Protein AF-A0A428SJJ1-F1 (afdb_monomer_lite)

Secondary structure (DSSP, 8-state):
-----------PPPPPHHHHHHHHHHHHHHTT-HHHHHHHHHTSSTTSTTSTTHHHHHHHHHHHHTT-S-HHHHHHHHHHHHHHHHHHHHHHHHHHHTT---GGGS-GGGS-HHHHHHHHHTT--TTHHHHHHHHHTTT--S--S---S---THHHHHHHHHHHHT---HHHHHHHHHHHHHHHHHHHHHHHHHHHHHH--

Seque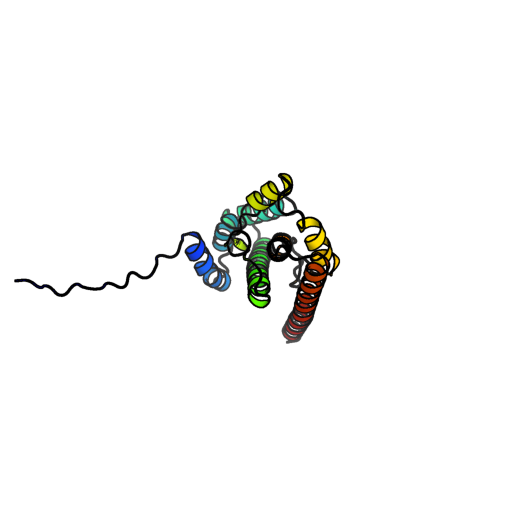nce (201 aa):
MGTNPSSQGSARPSRTPKQAMMAQMPMLIRQNRVPEMAWLLLQACPGDWDCGWGPLVRSTLTRAIKRELSAKELTEAAVTIRFRWELALYADHIVKTFGLQVPGGEVCILWDFAKWRSELAGGQHRNHSFAWDMVVRGGIKPNLLDHDGYPFDRFLHYVVAAVTLMDLPEDMTRALATIVVKYTAGEQGFLQQRARVRCAT

Organism: NCBI:txid1325733

Foldseek 3Di:
DDDDDDDPDPPDPDQDPLRVLLVCQVVCLVVLVLLSLLVSLVVWDAPQLPDDCNVVLNVLSVCVVVVVDDPVSSVLSSLVSVQLSVLQVVLVVLCVVLVFDFAVPDGLRHHNVVVVVVCVVVVPLVCLVLLLCLQVVLPQAQCLDVRPDDGDCSSSVRNSSRLSVVVDDSVVSNVSSNVSSVVSVVVSVVNVVVVVVVVVD

pLDDT: mean 82.92, std 16.73, range [36.0, 97.62]

Structure (mmCIF, N/CA/C/O backbone):
data_AF-A0A428SJJ1-F1
#
_entry.id   AF-A0A428SJJ1-F1
#
loop_
_atom_site.group_PDB
_atom_site.id
_atom_site.type_symbol
_atom_site.label_atom_id
_atom_site.label_alt_id
_atom_site.label_comp_id
_atom_site.label_asym_id
_atom_site.label_entity_id
_atom_site.label_seq_id
_atom_site.pdbx_PDB_ins_code
_atom_site.Cartn_x
_atom_site.Cartn_y
_atom_site.Cartn_z
_atom_site.occupancy
_atom_site.B_iso_or_equiv
_atom_site.auth_seq_id
_atom_site.auth_comp_id
_atom_site.auth_asym_id
_atom_site.auth_atom_id
_atom_site.pdbx_PDB_model_num
ATOM 1 N N . MET A 1 1 ? -5.983 -61.405 -9.139 1.00 38.94 1 MET A N 1
ATOM 2 C CA . MET A 1 1 ? -6.589 -60.444 -10.088 1.00 38.94 1 MET A CA 1
ATOM 3 C C . MET A 1 1 ? -7.796 -59.858 -9.357 1.00 38.94 1 MET A C 1
ATOM 5 O O . MET A 1 1 ? -8.759 -60.583 -9.195 1.00 38.94 1 MET A O 1
ATOM 9 N N . GLY A 1 2 ? -7.730 -58.744 -8.615 1.00 40.75 2 GLY A N 1
ATOM 10 C CA . GLY A 1 2 ? -7.352 -57.380 -9.024 1.00 40.75 2 GLY A CA 1
ATOM 11 C C . GLY A 1 2 ? -8.436 -56.863 -9.976 1.00 40.75 2 GLY A C 1
ATOM 12 O O . GLY A 1 2 ? -8.487 -57.385 -11.078 1.00 40.75 2 GLY A O 1
ATOM 13 N N . THR A 1 3 ? -9.360 -55.966 -9.610 1.00 40.62 3 THR A N 1
ATOM 14 C CA . THR A 1 3 ? -9.124 -54.589 -9.131 1.00 40.62 3 THR A CA 1
ATOM 15 C C . THR A 1 3 ? -10.332 -53.978 -8.384 1.00 40.62 3 THR A C 1
ATOM 17 O O . THR A 1 3 ? -11.482 -54.181 -8.760 1.00 40.62 3 THR A O 1
ATOM 20 N N . ASN A 1 4 ? -10.043 -53.168 -7.355 1.00 36.06 4 ASN A N 1
ATOM 21 C CA . ASN A 1 4 ? -10.942 -52.162 -6.764 1.00 36.06 4 ASN A CA 1
ATOM 22 C C . ASN A 1 4 ? -10.963 -50.895 -7.646 1.00 36.06 4 ASN A C 1
ATOM 24 O O . ASN A 1 4 ? -9.893 -50.510 -8.128 1.00 36.06 4 ASN A O 1
ATOM 28 N N . PRO A 1 5 ? -12.091 -50.175 -7.788 1.00 48.25 5 PRO A N 1
ATOM 29 C CA . PRO A 1 5 ? -12.089 -48.827 -8.331 1.00 48.25 5 PRO A CA 1
ATOM 30 C C . PRO A 1 5 ? -11.858 -47.800 -7.216 1.00 48.25 5 PRO A C 1
ATOM 32 O O . PRO A 1 5 ? -12.655 -47.641 -6.292 1.00 48.25 5 PRO A O 1
ATOM 35 N N . SER A 1 6 ? -10.726 -47.113 -7.328 1.00 41.56 6 SER A N 1
ATOM 36 C CA . SER A 1 6 ? -10.285 -46.013 -6.481 1.00 41.56 6 SER A CA 1
ATOM 37 C C . SER A 1 6 ? -11.254 -44.831 -6.524 1.00 41.56 6 SER A C 1
ATOM 39 O O . SER A 1 6 ? -11.542 -44.271 -7.581 1.00 41.56 6 SER A O 1
ATOM 41 N N . SER A 1 7 ? -11.690 -44.401 -5.348 1.00 44.69 7 SER A N 1
ATOM 42 C CA . SER A 1 7 ? -12.342 -43.122 -5.101 1.00 44.69 7 SER A CA 1
ATOM 43 C C . SER A 1 7 ? -11.357 -41.976 -5.360 1.00 44.69 7 SER A C 1
ATOM 45 O O . SER A 1 7 ? -10.477 -41.689 -4.551 1.00 44.69 7 SER A O 1
ATOM 47 N N . GLN A 1 8 ? -11.506 -41.289 -6.494 1.00 40.78 8 GLN A N 1
ATOM 48 C CA . GLN A 1 8 ? -10.863 -39.995 -6.723 1.00 40.78 8 GLN A CA 1
ATOM 49 C C . GLN A 1 8 ? -11.637 -38.912 -5.966 1.00 40.78 8 GLN A C 1
ATOM 51 O O . GLN A 1 8 ? -12.524 -38.247 -6.498 1.00 40.78 8 GLN A O 1
ATOM 56 N N . GLY A 1 9 ? -11.300 -38.742 -4.689 1.00 36.00 9 GLY A N 1
ATOM 57 C CA . GLY A 1 9 ? -11.619 -37.522 -3.963 1.00 36.00 9 GLY A CA 1
ATOM 58 C C . GLY A 1 9 ? -10.809 -36.376 -4.560 1.00 36.00 9 GLY A C 1
ATOM 59 O O . GLY A 1 9 ? -9.600 -36.300 -4.361 1.00 36.00 9 GLY A O 1
ATOM 60 N N . SER A 1 10 ? -11.467 -35.490 -5.309 1.00 38.03 10 SER A N 1
ATOM 61 C CA . SER A 1 10 ? -10.892 -34.205 -5.705 1.00 38.03 10 SER A CA 1
ATOM 62 C C . SER A 1 10 ? -10.633 -33.391 -4.435 1.00 38.03 10 SER A C 1
ATOM 64 O O . SER A 1 10 ? -11.538 -32.777 -3.865 1.00 38.03 10 SER A O 1
ATOM 66 N N . ALA A 1 11 ? -9.398 -33.446 -3.934 1.00 42.12 11 ALA A N 1
ATOM 67 C CA . ALA A 1 11 ? -8.950 -32.596 -2.848 1.00 42.12 11 ALA A CA 1
ATOM 68 C C . ALA A 1 11 ? -8.912 -31.158 -3.372 1.00 42.12 11 ALA A C 1
ATOM 70 O O . ALA A 1 11 ? -8.006 -30.753 -4.100 1.00 42.12 11 ALA A O 1
ATOM 71 N N . ARG A 1 12 ? -9.945 -30.390 -3.024 1.00 43.44 12 ARG A N 1
ATOM 72 C CA . ARG A 1 12 ? -9.987 -28.941 -3.214 1.00 43.44 12 ARG A CA 1
ATOM 73 C C . ARG A 1 12 ? -8.708 -28.367 -2.583 1.00 43.44 12 ARG A C 1
ATOM 75 O O . ARG A 1 12 ? -8.478 -28.658 -1.408 1.00 43.44 12 ARG A O 1
ATOM 82 N N . PRO A 1 13 ? -7.873 -27.597 -3.304 1.00 45.62 13 PRO A N 1
ATOM 83 C CA . PRO A 1 13 ? -6.647 -27.067 -2.723 1.00 45.62 13 PRO A CA 1
ATOM 84 C C . PRO A 1 13 ? -6.995 -26.265 -1.467 1.00 45.62 13 PRO A C 1
ATOM 86 O O . PRO A 1 13 ? -7.837 -25.360 -1.499 1.00 45.62 13 PRO A O 1
ATOM 89 N N . SER A 1 14 ? -6.400 -26.660 -0.342 1.00 48.25 14 SER A N 1
ATOM 90 C CA . SER A 1 14 ? -6.537 -25.955 0.923 1.00 48.25 14 SER A CA 1
ATOM 91 C C . SER A 1 14 ? -5.993 -24.542 0.734 1.00 48.25 14 SER A C 1
ATOM 93 O O . SER A 1 14 ? -4.865 -24.342 0.287 1.00 48.25 14 SER A O 1
ATOM 95 N N . ARG A 1 15 ? -6.825 -23.537 1.026 1.00 57.47 15 ARG A N 1
ATOM 96 C CA . ARG A 1 15 ? -6.380 -22.140 1.002 1.00 57.47 15 ARG A CA 1
ATOM 97 C C . ARG A 1 15 ? -5.221 -21.989 1.977 1.00 57.47 15 ARG A C 1
ATOM 99 O O . ARG A 1 15 ? -5.312 -22.460 3.112 1.00 57.47 15 ARG A O 1
ATOM 106 N N . THR A 1 16 ? -4.165 -21.295 1.564 1.00 67.62 16 THR A N 1
ATOM 107 C CA . THR A 1 16 ? -3.114 -20.900 2.506 1.00 67.62 16 THR A CA 1
ATOM 108 C C . THR A 1 16 ? -3.727 -20.029 3.616 1.00 67.62 16 THR A C 1
ATOM 110 O O . THR A 1 16 ? -4.741 -19.362 3.372 1.00 67.62 16 THR A O 1
ATOM 113 N N . PRO A 1 17 ? -3.149 -19.981 4.831 1.00 66.75 17 PRO A N 1
ATOM 114 C CA . PRO A 1 17 ? -3.667 -19.142 5.919 1.00 66.75 17 PRO A CA 1
ATOM 115 C C . PRO A 1 17 ? -3.904 -17.685 5.490 1.00 66.75 17 PRO A C 1
ATOM 117 O O . PRO A 1 17 ? -4.926 -17.082 5.815 1.00 66.75 17 PRO A O 1
ATOM 120 N N . LYS A 1 18 ? -3.007 -17.163 4.646 1.00 69.38 18 LYS A N 1
ATOM 121 C CA . LYS A 1 18 ? -3.107 -15.842 4.024 1.00 69.38 18 LYS A CA 1
ATOM 122 C C . LYS A 1 18 ? -4.328 -15.700 3.098 1.00 69.38 18 LYS A C 1
ATOM 124 O O . LYS A 1 18 ? -5.081 -14.738 3.213 1.00 69.38 18 LYS A O 1
ATOM 129 N N . GLN A 1 19 ? -4.591 -16.675 2.226 1.00 68.00 19 GLN A N 1
ATOM 130 C CA . GLN A 1 19 ? -5.772 -16.674 1.345 1.00 68.00 19 GLN A CA 1
ATOM 131 C C . GLN A 1 19 ? -7.088 -16.834 2.122 1.00 68.00 19 GLN A C 1
ATOM 133 O O . GLN A 1 19 ? -8.113 -16.256 1.754 1.00 68.00 19 GLN A O 1
ATOM 138 N N . ALA A 1 20 ? -7.077 -17.609 3.208 1.00 73.50 20 ALA A N 1
ATOM 139 C CA . ALA A 1 20 ? -8.227 -17.752 4.095 1.00 73.50 20 ALA A CA 1
ATOM 140 C C . ALA A 1 20 ? -8.543 -16.445 4.842 1.00 73.50 20 ALA A C 1
ATOM 142 O O . ALA A 1 20 ? -9.718 -16.124 5.024 1.00 73.50 20 ALA A O 1
ATOM 143 N N . MET A 1 21 ? -7.521 -15.673 5.222 1.00 73.75 21 MET A N 1
ATOM 144 C CA . MET A 1 21 ? -7.668 -14.336 5.807 1.00 73.75 21 MET A CA 1
ATOM 145 C C . MET A 1 21 ? -8.336 -13.361 4.827 1.00 73.75 21 MET A C 1
ATOM 147 O O . MET A 1 21 ? -9.318 -12.708 5.179 1.00 73.75 21 MET A O 1
ATOM 151 N N . MET A 1 22 ? -7.886 -13.326 3.568 1.00 73.06 22 MET A N 1
ATOM 152 C CA . MET A 1 22 ? -8.476 -12.442 2.554 1.00 73.06 22 MET A CA 1
ATOM 153 C C . MET A 1 22 ? -9.944 -12.758 2.252 1.00 73.06 22 MET A C 1
ATOM 155 O O . MET A 1 22 ? -10.750 -11.853 2.048 1.00 73.06 22 MET A O 1
ATOM 159 N N . ALA A 1 23 ? -10.316 -14.039 2.254 1.00 79.69 23 ALA A N 1
ATOM 160 C CA . ALA A 1 23 ? -11.682 -14.462 1.961 1.00 79.69 23 ALA A CA 1
ATOM 161 C C . ALA A 1 23 ? -12.712 -14.011 3.016 1.00 79.69 23 ALA A C 1
ATOM 163 O O . ALA A 1 23 ? -13.907 -13.985 2.726 1.00 79.69 23 ALA A O 1
ATOM 164 N N . GLN A 1 24 ? -12.269 -13.665 4.229 1.00 83.62 24 GLN A N 1
ATOM 165 C CA . GLN A 1 24 ? -13.144 -13.240 5.327 1.00 83.62 24 GLN A CA 1
ATOM 166 C C . GLN A 1 24 ? -13.450 -11.736 5.300 1.00 83.62 24 GLN A C 1
ATOM 168 O O . GLN A 1 24 ? -14.509 -11.318 5.773 1.00 83.62 24 GLN A O 1
ATOM 173 N N . MET A 1 25 ? -12.564 -10.928 4.710 1.00 79.38 25 MET A N 1
ATOM 174 C CA . MET A 1 25 ? -12.658 -9.463 4.695 1.00 79.38 25 MET A CA 1
ATOM 175 C C . MET A 1 25 ? -14.004 -8.928 4.169 1.00 79.38 25 MET A C 1
ATOM 177 O O . MET A 1 25 ? -14.623 -8.129 4.876 1.00 79.38 25 MET A O 1
ATOM 181 N N . PRO A 1 26 ? -14.545 -9.382 3.016 1.00 84.25 26 PRO A N 1
ATOM 182 C CA . PRO A 1 26 ? -15.813 -8.854 2.503 1.00 84.25 26 PRO A CA 1
ATOM 183 C C . PRO A 1 26 ? -16.995 -9.081 3.454 1.00 84.25 26 PRO A C 1
ATOM 185 O O . PRO A 1 26 ? -17.852 -8.212 3.622 1.00 84.25 26 PRO A O 1
ATOM 188 N N . MET A 1 27 ? -17.036 -10.245 4.110 1.00 88.06 27 MET A N 1
ATOM 189 C CA . MET A 1 27 ? -18.100 -10.577 5.055 1.00 88.06 27 MET A CA 1
ATOM 190 C C . MET A 1 27 ? -18.036 -9.687 6.299 1.00 88.06 27 MET A C 1
ATOM 192 O O . MET A 1 27 ? -19.068 -9.173 6.731 1.00 88.06 27 MET A O 1
ATOM 196 N N . LEU A 1 28 ? -16.837 -9.475 6.845 1.00 87.38 28 LEU A N 1
ATOM 197 C CA . LEU A 1 28 ? -16.633 -8.644 8.031 1.00 87.38 28 LEU A CA 1
ATOM 198 C C . LEU A 1 28 ? -16.929 -7.168 7.756 1.00 87.38 28 LEU A C 1
ATOM 200 O O . LEU A 1 28 ? -17.560 -6.512 8.584 1.00 87.38 28 LEU A O 1
ATOM 204 N N . ILE A 1 29 ? -16.563 -6.677 6.567 1.00 84.19 29 ILE A N 1
ATOM 205 C CA . ILE A 1 29 ? -16.920 -5.336 6.088 1.00 84.19 29 ILE A CA 1
ATOM 206 C C . ILE A 1 29 ? -18.440 -5.167 6.056 1.00 84.19 29 ILE A C 1
ATOM 208 O O . ILE A 1 29 ? -18.948 -4.182 6.599 1.00 84.19 29 ILE A O 1
ATOM 212 N N . ARG A 1 30 ? -19.164 -6.136 5.476 1.00 85.94 30 ARG A N 1
ATOM 213 C CA . ARG A 1 30 ? -20.634 -6.123 5.386 1.00 85.94 30 ARG A CA 1
ATOM 214 C C . ARG A 1 30 ? -21.303 -6.129 6.760 1.00 85.94 30 ARG A C 1
ATOM 216 O O . ARG A 1 30 ? -22.330 -5.491 6.940 1.00 85.94 30 ARG A O 1
ATOM 223 N N . GLN A 1 31 ? -20.726 -6.846 7.719 1.00 88.69 31 GLN A N 1
ATOM 224 C CA . GLN A 1 31 ? -21.229 -6.933 9.093 1.00 88.69 31 GLN A CA 1
ATOM 225 C C . GLN A 1 31 ? -20.726 -5.797 9.999 1.00 88.69 31 GLN A C 1
ATOM 227 O O . GLN A 1 31 ? -21.073 -5.767 11.175 1.00 88.69 31 GLN A O 1
ATOM 232 N N . ASN A 1 32 ? -19.894 -4.888 9.476 1.00 86.44 32 ASN A N 1
ATOM 233 C CA . ASN A 1 32 ? -19.227 -3.823 10.226 1.00 86.44 32 ASN A CA 1
ATOM 234 C C . ASN A 1 32 ? -18.514 -4.321 11.503 1.00 86.44 32 ASN A C 1
ATOM 236 O O . ASN A 1 32 ? -18.562 -3.696 12.562 1.00 86.44 32 ASN A O 1
ATOM 240 N N . ARG A 1 33 ? -17.863 -5.486 11.407 1.00 92.62 33 ARG A N 1
ATOM 241 C CA . ARG A 1 33 ? -17.181 -6.172 12.517 1.00 92.62 33 ARG A CA 1
ATOM 242 C C . ARG A 1 33 ? -15.785 -5.581 12.736 1.00 92.62 33 ARG A C 1
ATOM 244 O O . ARG A 1 33 ? -14.779 -6.229 12.469 1.00 92.62 33 ARG A O 1
ATOM 251 N N . VAL A 1 34 ? -15.733 -4.321 13.180 1.00 93.44 34 VAL A N 1
ATOM 252 C CA . VAL A 1 34 ? -14.494 -3.517 13.248 1.00 93.44 34 VAL A CA 1
ATOM 253 C C . VAL A 1 34 ? -13.371 -4.178 14.062 1.00 93.44 34 VAL A C 1
ATOM 255 O O . VAL A 1 34 ? -12.252 -4.205 13.553 1.00 93.44 34 VAL A O 1
ATOM 258 N N . PRO A 1 35 ? -13.605 -4.759 15.259 1.00 95.81 35 PRO A N 1
ATOM 259 C CA . PRO A 1 35 ? -12.543 -5.444 16.002 1.00 95.81 35 PRO A CA 1
ATOM 260 C C . PRO A 1 35 ? -11.913 -6.607 15.220 1.00 95.81 35 PRO A C 1
ATOM 262 O O . PRO A 1 35 ? -10.694 -6.740 15.175 1.00 95.81 35 PRO A O 1
ATOM 265 N N . GLU A 1 36 ? -12.727 -7.425 14.552 1.00 94.81 36 GLU A N 1
ATOM 266 C CA . GLU A 1 36 ? -12.262 -8.547 13.731 1.00 94.81 36 GLU A CA 1
ATOM 267 C C . GLU A 1 36 ? -11.537 -8.069 12.472 1.00 94.81 36 GLU A C 1
ATOM 269 O O . GLU A 1 36 ? -10.494 -8.609 12.110 1.00 94.81 36 GLU A O 1
ATOM 274 N N . MET A 1 37 ? -12.062 -7.030 11.820 1.00 94.12 37 MET A N 1
ATOM 275 C CA . MET A 1 37 ? -11.410 -6.389 10.679 1.00 94.12 37 MET A CA 1
ATOM 276 C C . MET A 1 37 ? -10.028 -5.846 11.063 1.00 94.12 37 MET A C 1
ATOM 278 O O . MET A 1 37 ? -9.060 -6.054 10.335 1.00 94.12 37 MET A O 1
ATOM 282 N N . ALA A 1 38 ? -9.931 -5.180 12.217 1.00 94.69 38 ALA A N 1
ATOM 283 C CA . ALA A 1 38 ? -8.685 -4.635 12.743 1.00 94.69 38 ALA A CA 1
ATOM 284 C C . ALA A 1 38 ? -7.679 -5.743 13.066 1.00 94.69 38 ALA A C 1
ATOM 286 O O . ALA A 1 38 ? -6.504 -5.623 12.720 1.00 94.69 38 ALA A O 1
ATOM 287 N N . TRP A 1 39 ? -8.148 -6.840 13.669 1.00 94.69 39 TRP A N 1
ATOM 288 C CA . TRP A 1 39 ? -7.316 -8.006 13.948 1.00 94.69 39 TRP A CA 1
ATOM 289 C C . TRP A 1 39 ? -6.738 -8.610 12.667 1.00 94.69 39 TRP A C 1
ATOM 291 O O . TRP A 1 39 ? -5.528 -8.805 12.597 1.00 94.69 39 TRP A O 1
ATOM 301 N N . LEU A 1 40 ? -7.558 -8.840 11.633 1.00 92.31 40 LEU A N 1
ATOM 302 C CA . LEU A 1 40 ? -7.060 -9.364 10.355 1.00 92.31 40 LEU A CA 1
ATOM 303 C C . LEU A 1 40 ? -6.077 -8.402 9.688 1.00 92.31 40 LEU A C 1
ATOM 305 O O . LEU A 1 40 ? -5.060 -8.844 9.162 1.00 92.31 40 LEU A O 1
ATOM 309 N N . LEU A 1 41 ? -6.362 -7.097 9.705 1.00 91.94 41 LEU A N 1
ATOM 310 C CA . LEU A 1 41 ? -5.480 -6.121 9.076 1.00 91.94 41 LEU A CA 1
ATOM 311 C C . LEU A 1 41 ? -4.106 -6.092 9.755 1.00 91.94 41 LEU A C 1
ATOM 313 O O . LEU A 1 41 ? -3.115 -6.050 9.042 1.00 91.94 41 LEU A O 1
ATOM 317 N N . LEU A 1 42 ? -4.023 -6.196 11.088 1.00 93.19 42 LEU A N 1
ATOM 318 C CA . LEU A 1 42 ? -2.741 -6.258 11.810 1.00 93.19 42 LEU A CA 1
ATOM 319 C C . LEU A 1 42 ? -1.898 -7.498 11.479 1.00 93.19 42 LEU A C 1
ATOM 321 O O . LEU A 1 42 ? -0.677 -7.445 11.606 1.00 93.19 42 LEU A O 1
ATOM 325 N N . GLN A 1 43 ? -2.527 -8.596 11.052 1.00 91.25 43 GLN A N 1
ATOM 326 C CA . GLN A 1 43 ? -1.822 -9.784 10.548 1.00 91.25 43 GLN A CA 1
ATOM 327 C C . GLN A 1 43 ? -1.388 -9.639 9.081 1.00 91.25 43 GLN A C 1
ATOM 329 O O . GLN A 1 43 ? -0.665 -10.484 8.551 1.00 91.25 43 GLN A O 1
ATOM 334 N N . ALA A 1 44 ? -1.850 -8.585 8.414 1.00 91.31 44 ALA A N 1
ATOM 335 C CA . ALA A 1 44 ? -1.460 -8.205 7.072 1.00 91.31 44 ALA A CA 1
ATOM 336 C C . ALA A 1 44 ? -0.475 -7.024 7.115 1.00 91.31 44 ALA A C 1
ATOM 338 O O . ALA A 1 44 ? -0.010 -6.593 8.172 1.00 91.31 44 ALA A O 1
ATOM 339 N N . CYS A 1 45 ? -0.131 -6.517 5.937 1.00 91.81 45 CYS A N 1
ATOM 340 C CA . CYS A 1 45 ? 0.796 -5.412 5.739 1.00 91.81 45 CYS A CA 1
ATOM 341 C C . CYS A 1 45 ? 2.150 -5.561 6.470 1.00 91.81 45 CYS A C 1
ATOM 343 O O . CYS A 1 45 ? 2.586 -4.634 7.164 1.00 91.81 45 CYS A O 1
ATOM 345 N N . PRO A 1 46 ? 2.851 -6.703 6.328 1.00 92.69 46 PRO A N 1
ATOM 346 C CA . PRO A 1 46 ? 4.140 -6.904 6.983 1.00 92.69 46 PRO A CA 1
ATOM 347 C C . PRO A 1 46 ? 5.140 -5.817 6.574 1.00 92.69 46 PRO A C 1
ATOM 349 O O . PRO A 1 46 ? 5.376 -5.580 5.386 1.00 92.69 46 PRO A O 1
ATOM 352 N N . GLY A 1 47 ? 5.710 -5.151 7.579 1.00 91.00 47 GLY A N 1
ATOM 353 C CA . GLY A 1 47 ? 6.656 -4.050 7.409 1.00 91.00 47 GLY A CA 1
ATOM 354 C C . GLY A 1 47 ? 6.059 -2.645 7.431 1.00 91.00 47 GLY A C 1
ATOM 355 O O . GLY A 1 47 ? 6.843 -1.699 7.408 1.00 91.00 47 GLY A O 1
ATOM 356 N N . ASP A 1 48 ? 4.734 -2.488 7.517 1.00 91.25 48 ASP A N 1
ATOM 357 C CA . ASP A 1 48 ? 4.094 -1.163 7.563 1.00 91.25 48 ASP A CA 1
ATOM 358 C C . ASP A 1 48 ? 4.003 -0.596 8.979 1.00 91.25 48 ASP A C 1
ATOM 360 O O . ASP A 1 48 ? 3.984 0.617 9.156 1.00 91.25 48 ASP A O 1
ATOM 364 N N . TRP A 1 49 ? 3.912 -1.457 9.993 1.00 92.75 49 TRP A N 1
ATOM 365 C CA . TRP A 1 49 ? 3.457 -1.066 11.331 1.00 92.75 49 TRP A CA 1
ATOM 366 C C . TRP A 1 49 ? 4.453 -0.244 12.147 1.00 92.75 49 TRP A C 1
ATOM 368 O O . TRP A 1 49 ? 4.047 0.401 13.112 1.00 92.75 49 TRP A O 1
ATOM 378 N N . ASP A 1 50 ? 5.720 -0.238 11.741 1.00 87.88 50 ASP A N 1
ATOM 379 C CA . ASP A 1 50 ? 6.822 0.355 12.502 1.00 87.88 50 ASP A CA 1
ATOM 380 C C . ASP A 1 50 ? 7.465 1.552 11.770 1.00 87.88 50 ASP A C 1
ATOM 382 O O . ASP A 1 50 ? 8.547 2.006 12.136 1.00 87.88 50 ASP A O 1
ATOM 386 N N . CYS A 1 51 ? 6.823 2.083 10.722 1.00 82.50 51 CYS A N 1
ATOM 387 C CA . CYS A 1 51 ? 7.308 3.250 9.978 1.00 82.50 51 CYS A CA 1
ATOM 388 C C . CYS A 1 51 ? 6.175 4.156 9.472 1.00 82.50 51 CYS A C 1
ATOM 390 O O . CYS A 1 51 ? 5.031 3.723 9.332 1.00 82.50 51 CYS A O 1
ATOM 392 N N . GLY A 1 52 ? 6.502 5.419 9.166 1.00 84.12 52 GLY A N 1
ATOM 393 C CA . GLY A 1 52 ? 5.542 6.400 8.648 1.00 84.12 52 GLY A CA 1
ATOM 394 C C . GLY A 1 52 ? 4.322 6.551 9.563 1.00 84.12 52 GLY A C 1
ATOM 395 O O . GLY A 1 52 ? 4.460 6.704 10.775 1.00 84.12 52 GLY A O 1
ATOM 396 N N . TRP A 1 53 ? 3.121 6.451 8.989 1.00 88.00 53 TRP A N 1
ATOM 397 C CA . TRP A 1 53 ? 1.848 6.484 9.727 1.00 88.00 53 TRP A CA 1
ATOM 398 C C . TRP A 1 53 ? 1.467 5.149 10.390 1.00 88.00 53 TRP A C 1
ATOM 400 O O . TRP A 1 53 ? 0.464 5.071 11.103 1.00 88.00 53 TRP A O 1
ATOM 410 N N . GLY A 1 54 ? 2.254 4.094 10.164 1.00 90.94 54 GLY A N 1
ATOM 411 C CA . GLY A 1 54 ? 2.025 2.743 10.670 1.00 90.94 54 GLY A CA 1
ATOM 412 C C . GLY A 1 54 ? 1.775 2.661 12.174 1.00 90.94 54 GLY A C 1
ATOM 413 O O . GLY A 1 54 ? 0.750 2.095 12.556 1.00 90.94 54 GLY A O 1
ATOM 414 N N . PRO A 1 55 ? 2.626 3.258 13.032 1.00 92.75 55 PRO A N 1
ATOM 415 C CA . PRO A 1 55 ? 2.453 3.192 14.483 1.00 92.75 55 PRO A CA 1
ATOM 416 C C . PRO A 1 55 ? 1.128 3.790 14.974 1.00 92.75 55 PRO A C 1
ATOM 418 O O . PRO A 1 55 ? 0.484 3.226 15.861 1.00 92.75 55 PRO A O 1
ATOM 421 N N . LEU A 1 56 ? 0.678 4.895 14.368 1.00 90.69 56 LEU A N 1
ATOM 422 C CA . LEU A 1 56 ? -0.599 5.527 14.712 1.00 90.69 56 LEU A CA 1
ATOM 423 C C . LEU A 1 56 ? -1.777 4.638 14.312 1.00 90.69 56 LEU A C 1
ATOM 425 O O . LEU A 1 56 ? -2.656 4.374 15.131 1.00 90.69 56 LEU A O 1
ATOM 429 N N . VAL A 1 57 ? -1.758 4.095 13.092 1.00 92.00 57 VAL A N 1
ATOM 430 C CA . VAL A 1 57 ? -2.798 3.161 12.639 1.00 92.00 57 VAL A CA 1
ATOM 431 C C . VAL A 1 57 ? -2.801 1.904 13.507 1.00 92.00 57 VAL A C 1
ATOM 433 O O . VAL A 1 57 ? -3.859 1.496 13.976 1.00 92.00 57 VAL A O 1
ATOM 436 N N . ARG A 1 58 ? -1.631 1.326 13.803 1.00 94.56 58 ARG A N 1
ATOM 437 C CA . ARG A 1 58 ? -1.484 0.158 14.683 1.00 94.56 58 ARG A CA 1
ATOM 438 C C . ARG A 1 58 ? -2.105 0.410 16.056 1.00 94.56 58 ARG A C 1
ATOM 440 O O . ARG A 1 58 ? -2.813 -0.459 16.566 1.00 94.56 58 ARG A O 1
ATOM 447 N N . SER A 1 59 ? -1.865 1.586 16.637 1.00 94.88 59 SER A N 1
ATOM 448 C CA . SER A 1 59 ? -2.454 1.996 17.916 1.00 94.88 59 SER A CA 1
ATOM 449 C C . SER A 1 59 ? -3.984 2.018 17.846 1.00 94.88 59 SER A C 1
ATOM 451 O O . SER A 1 59 ? -4.647 1.354 18.645 1.00 94.88 59 SER A O 1
ATOM 453 N N . THR A 1 60 ? -4.554 2.675 16.831 1.00 94.06 60 THR A N 1
ATOM 454 C CA . THR A 1 60 ? -6.009 2.727 16.614 1.00 94.06 60 THR A CA 1
ATOM 455 C C . THR A 1 60 ? -6.614 1.335 16.432 1.00 9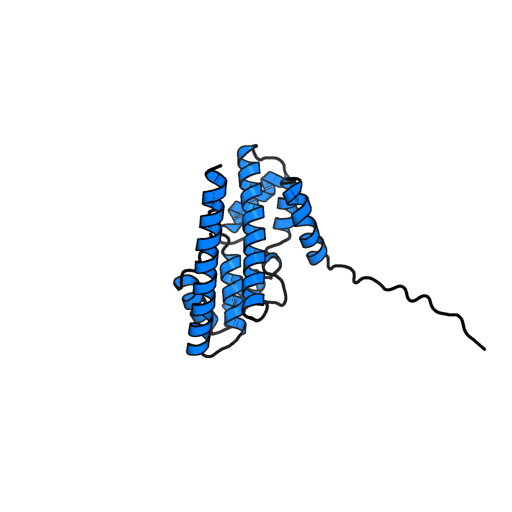4.06 60 THR A C 1
ATOM 457 O O . THR A 1 60 ? -7.607 1.008 17.080 1.00 94.06 60 THR A O 1
ATOM 460 N N . LEU A 1 61 ? -6.001 0.475 15.613 1.00 95.12 61 LEU A N 1
ATOM 461 C CA . LEU A 1 61 ? -6.465 -0.901 15.398 1.00 95.12 61 LEU A CA 1
ATOM 462 C C . LEU A 1 61 ? -6.398 -1.732 16.686 1.00 95.12 61 LEU A C 1
ATOM 464 O O . LEU A 1 61 ? -7.327 -2.475 16.996 1.00 95.12 61 LEU A O 1
ATOM 468 N N . THR A 1 62 ? -5.336 -1.568 17.475 1.00 97.25 62 THR A N 1
ATOM 469 C CA . THR A 1 62 ? -5.181 -2.258 18.763 1.00 97.25 62 THR A CA 1
ATOM 470 C C . THR A 1 62 ? -6.265 -1.831 19.752 1.00 97.25 62 THR A C 1
ATOM 472 O O . THR A 1 62 ? -6.889 -2.686 20.383 1.00 97.25 62 THR A O 1
ATOM 475 N N . ARG A 1 63 ? -6.548 -0.526 19.852 1.00 97.62 63 ARG A N 1
ATOM 476 C CA . ARG A 1 63 ? -7.648 0.004 20.675 1.00 97.62 63 ARG A CA 1
ATOM 477 C C . ARG A 1 63 ? -9.012 -0.492 20.188 1.00 97.62 63 ARG A C 1
ATOM 479 O O . ARG A 1 63 ? -9.861 -0.830 21.009 1.00 97.62 63 ARG A O 1
ATOM 486 N N . ALA A 1 64 ? -9.220 -0.602 18.872 1.00 96.62 64 ALA A N 1
ATOM 487 C CA . ALA A 1 64 ? -10.453 -1.154 18.305 1.00 96.62 64 ALA A CA 1
ATOM 488 C C . ALA A 1 64 ? -10.680 -2.608 18.748 1.00 96.62 64 ALA A C 1
ATOM 490 O O . ALA A 1 64 ? -11.781 -2.962 19.167 1.00 96.62 64 ALA A O 1
ATOM 491 N N . ILE A 1 65 ? -9.629 -3.436 18.718 1.00 97.50 65 ILE A N 1
ATOM 492 C CA . ILE A 1 65 ? -9.669 -4.835 19.173 1.00 97.50 65 ILE A CA 1
ATOM 493 C C . ILE A 1 65 ? -10.014 -4.916 20.663 1.00 97.50 65 ILE A C 1
ATOM 495 O O . ILE A 1 65 ? -10.864 -5.713 21.058 1.00 97.50 65 ILE A O 1
ATOM 499 N N . LYS A 1 66 ? -9.400 -4.055 21.481 1.00 97.62 66 LYS A N 1
ATOM 500 C CA . LYS A 1 66 ? -9.664 -3.959 22.924 1.00 97.62 66 LYS A CA 1
ATOM 501 C C . LYS A 1 66 ? -11.002 -3.298 23.271 1.00 97.62 66 LYS A C 1
ATOM 503 O O . LYS A 1 66 ? -11.374 -3.280 24.438 1.00 97.62 66 LYS A O 1
ATOM 508 N N . ARG A 1 67 ? -11.742 -2.803 22.271 1.00 95.12 67 ARG A N 1
ATOM 509 C CA . ARG A 1 67 ? -13.014 -2.075 22.428 1.00 95.12 67 ARG A CA 1
ATOM 510 C C . ARG A 1 67 ? -12.872 -0.787 23.251 1.00 95.12 67 ARG A C 1
ATOM 512 O O . ARG A 1 67 ? -13.771 -0.414 23.993 1.00 95.12 67 ARG A O 1
ATOM 519 N N . GLU A 1 68 ? -11.747 -0.099 23.079 1.00 97.38 68 GLU A N 1
ATOM 520 C CA . GLU A 1 68 ? -11.378 1.150 23.770 1.00 97.38 68 GLU A CA 1
ATOM 521 C C . GLU A 1 68 ? -11.626 2.406 22.910 1.00 97.38 68 GLU A C 1
ATOM 523 O O . GLU A 1 68 ? -11.176 3.506 23.239 1.00 97.38 68 GLU A O 1
ATOM 528 N N . LEU A 1 69 ? -12.279 2.238 21.759 1.00 94.94 69 LEU A N 1
ATOM 529 C CA . LEU A 1 69 ? -12.642 3.325 20.856 1.00 94.94 69 LEU A CA 1
ATOM 530 C C . LEU A 1 69 ? -14.082 3.773 21.113 1.00 94.94 69 LEU A C 1
ATOM 532 O O . LEU A 1 69 ? -14.980 2.948 21.291 1.00 94.94 69 LEU A O 1
ATOM 536 N N . SER A 1 70 ? -14.312 5.082 21.065 1.00 95.56 70 SER A N 1
ATOM 537 C CA . SER A 1 70 ? -15.651 5.664 20.972 1.00 95.56 70 SER A CA 1
ATOM 538 C C . SER A 1 70 ? -16.355 5.254 19.671 1.00 95.56 70 SER A C 1
ATOM 540 O O . SER A 1 70 ? -15.731 4.791 18.716 1.00 95.56 70 SER A O 1
ATOM 542 N N . ALA A 1 71 ? -17.673 5.465 19.586 1.00 91.94 71 ALA A N 1
ATOM 543 C CA . ALA A 1 71 ? -18.443 5.160 18.374 1.00 91.94 71 ALA A CA 1
ATOM 544 C C . ALA A 1 71 ? -17.937 5.922 17.129 1.00 91.94 71 ALA A C 1
ATOM 546 O O . ALA A 1 71 ? -17.902 5.367 16.026 1.00 91.94 71 ALA A O 1
ATOM 547 N N . LYS A 1 72 ? -17.500 7.176 17.312 1.00 90.81 72 LYS A N 1
ATOM 548 C CA . LYS A 1 72 ? -16.893 7.984 16.246 1.00 90.81 72 LYS A CA 1
ATOM 549 C C . LYS A 1 72 ? -15.561 7.378 15.794 1.00 90.81 72 LYS A C 1
ATOM 551 O O . LYS A 1 72 ? -15.400 7.096 14.611 1.00 90.81 72 LYS A O 1
ATOM 556 N N . GLU A 1 73 ? -14.661 7.089 16.733 1.00 91.44 73 GLU A N 1
ATOM 557 C CA . GLU A 1 73 ? -13.361 6.470 16.431 1.00 91.44 73 GLU A CA 1
ATOM 558 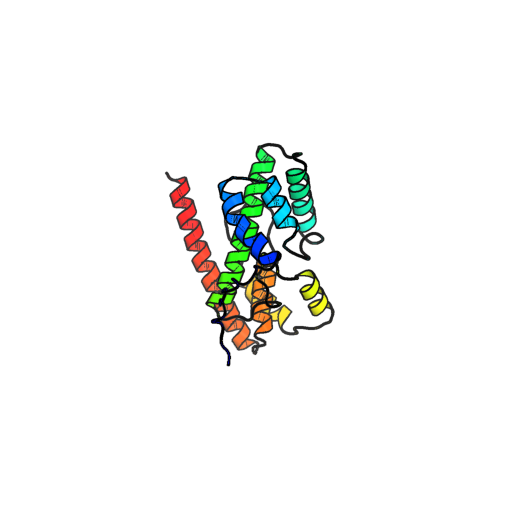C C . GLU A 1 73 ? -13.515 5.080 15.782 1.00 91.44 73 GLU A C 1
ATOM 560 O O . GLU A 1 73 ? -12.754 4.729 14.886 1.00 91.44 73 GLU A O 1
ATOM 565 N N . LEU A 1 74 ? -14.517 4.283 16.179 1.00 92.31 74 LEU A N 1
ATOM 566 C CA . LEU A 1 74 ? -14.823 2.999 15.532 1.00 92.31 74 LEU A CA 1
ATOM 567 C C . LEU A 1 74 ? -15.238 3.172 14.069 1.00 92.31 74 LEU A C 1
ATOM 569 O O . LEU A 1 74 ? -14.867 2.356 13.225 1.00 92.31 74 LEU A O 1
ATOM 573 N N . THR A 1 75 ? -15.996 4.225 13.768 1.00 89.75 75 THR A N 1
ATOM 574 C CA . THR A 1 75 ? -16.412 4.547 12.398 1.00 89.75 75 THR A CA 1
ATOM 575 C C . THR A 1 75 ? -15.203 4.941 11.552 1.00 89.75 75 THR A C 1
ATOM 577 O O . THR A 1 75 ? -15.013 4.404 10.461 1.00 89.75 75 THR A O 1
ATOM 580 N N . GLU A 1 76 ? -14.333 5.802 12.078 1.00 89.31 76 GLU A N 1
ATOM 581 C CA . GLU A 1 76 ? -13.082 6.206 11.421 1.00 89.31 76 GLU A CA 1
ATOM 582 C C . GLU A 1 76 ? -12.134 5.014 11.209 1.00 89.31 76 GLU A C 1
ATOM 584 O O . GLU A 1 76 ? -11.543 4.862 10.136 1.00 89.31 76 GLU A O 1
ATOM 589 N N . ALA A 1 77 ? -12.039 4.110 12.189 1.00 90.81 77 ALA A N 1
ATOM 590 C CA . ALA A 1 77 ? -11.273 2.874 12.068 1.00 90.81 77 ALA A CA 1
ATOM 591 C C . ALA A 1 77 ? -11.840 1.962 10.969 1.00 90.81 77 ALA A C 1
ATOM 593 O O . ALA A 1 77 ? -11.082 1.450 10.147 1.00 90.81 77 ALA A O 1
ATOM 594 N N . ALA A 1 78 ? -13.165 1.787 10.904 1.00 90.62 78 ALA A N 1
ATOM 595 C CA . ALA A 1 78 ? -13.814 0.991 9.862 1.00 90.62 78 ALA A CA 1
ATOM 596 C C . ALA A 1 78 ? -13.516 1.538 8.458 1.00 90.62 78 ALA A C 1
ATOM 598 O O . ALA A 1 78 ? -13.178 0.770 7.553 1.00 90.62 78 ALA A O 1
ATOM 599 N N . VAL A 1 79 ? -13.611 2.859 8.293 1.00 88.25 79 VAL A N 1
ATOM 600 C CA . VAL A 1 79 ? -13.299 3.563 7.043 1.00 88.25 79 VAL A CA 1
ATOM 601 C C . VAL A 1 79 ? -11.822 3.387 6.678 1.00 88.25 79 VAL A C 1
ATOM 603 O O . VAL A 1 79 ? -11.528 2.975 5.559 1.00 88.25 79 VAL A O 1
ATOM 606 N N . THR A 1 80 ? -10.909 3.550 7.640 1.00 89.06 80 THR A N 1
ATOM 607 C CA . THR A 1 80 ? -9.461 3.363 7.433 1.00 89.06 80 THR A CA 1
ATOM 608 C C . THR A 1 80 ? -9.111 1.945 6.981 1.00 89.06 80 THR A C 1
ATOM 610 O O . THR A 1 80 ? -8.303 1.764 6.069 1.00 89.06 80 THR A O 1
ATOM 613 N N . ILE A 1 81 ? -9.706 0.919 7.597 1.00 90.88 81 ILE A N 1
ATOM 614 C CA . ILE A 1 81 ? -9.453 -0.480 7.218 1.00 90.88 81 ILE A CA 1
ATOM 615 C C . ILE A 1 81 ? -9.957 -0.732 5.794 1.00 90.88 81 ILE A C 1
ATOM 617 O O . ILE A 1 81 ? -9.221 -1.295 4.983 1.00 90.88 81 ILE A O 1
ATOM 621 N N . ARG A 1 82 ? -11.189 -0.309 5.477 1.00 88.56 82 ARG A N 1
ATOM 622 C CA . ARG A 1 82 ? -11.776 -0.472 4.137 1.00 88.56 82 ARG A CA 1
ATOM 623 C C . ARG A 1 82 ? -10.926 0.213 3.079 1.00 88.56 82 ARG A C 1
ATOM 625 O O . ARG A 1 82 ? -10.568 -0.429 2.102 1.00 88.56 82 ARG A O 1
ATOM 632 N N . PHE A 1 83 ? -10.529 1.456 3.332 1.00 87.88 83 PHE A N 1
ATOM 633 C CA . PHE A 1 83 ? -9.655 2.219 2.452 1.00 87.88 83 PHE A CA 1
ATOM 634 C C . PHE A 1 83 ? -8.345 1.478 2.153 1.00 87.88 83 PHE A C 1
ATOM 636 O O . PHE A 1 83 ? -8.002 1.280 0.991 1.00 87.88 83 PHE A O 1
ATOM 643 N N . ARG A 1 84 ? -7.634 1.000 3.184 1.00 90.00 84 ARG A N 1
ATOM 644 C CA . ARG A 1 84 ? -6.375 0.252 3.003 1.00 90.00 84 ARG A CA 1
ATOM 645 C C . ARG A 1 84 ? -6.582 -1.037 2.213 1.00 90.00 84 ARG A C 1
ATOM 647 O O . ARG A 1 84 ? -5.764 -1.382 1.366 1.00 90.00 84 ARG A O 1
ATOM 654 N N . TRP A 1 85 ? -7.678 -1.738 2.478 1.00 89.06 85 TRP A N 1
ATOM 655 C CA . TRP A 1 85 ? -8.024 -2.964 1.772 1.00 89.06 85 TRP A CA 1
ATOM 656 C C . TRP A 1 85 ? -8.338 -2.720 0.292 1.00 89.06 85 TRP A C 1
ATOM 658 O O . TRP A 1 85 ? -7.767 -3.370 -0.581 1.00 89.06 85 TRP A O 1
ATOM 668 N N . GLU A 1 86 ? -9.222 -1.767 0.003 1.00 87.62 86 GLU A N 1
ATOM 669 C CA . GLU A 1 86 ? -9.619 -1.398 -1.357 1.00 87.62 86 GLU A CA 1
ATOM 670 C C . GLU A 1 86 ? -8.429 -0.886 -2.159 1.00 87.62 86 GLU A C 1
ATOM 672 O O . GLU A 1 86 ? -8.241 -1.286 -3.307 1.00 87.62 86 GLU A O 1
ATOM 677 N N . LEU A 1 87 ? -7.577 -0.067 -1.540 1.00 89.12 87 LEU A N 1
ATOM 678 C CA . LEU A 1 87 ? -6.405 0.461 -2.214 1.00 89.12 87 LEU A CA 1
ATOM 679 C C . LEU A 1 87 ? -5.357 -0.627 -2.493 1.00 89.12 87 LEU A C 1
ATOM 681 O O . LEU A 1 87 ? -4.740 -0.611 -3.555 1.00 89.12 87 LEU A O 1
ATOM 685 N N . ALA A 1 88 ? -5.193 -1.614 -1.604 1.00 92.25 88 ALA A N 1
ATOM 686 C CA . ALA A 1 88 ? -4.344 -2.774 -1.879 1.00 92.25 88 ALA A CA 1
ATOM 687 C C . ALA A 1 88 ? -4.857 -3.584 -3.081 1.00 92.25 88 ALA A C 1
ATOM 689 O O . ALA A 1 88 ? -4.083 -3.873 -3.992 1.00 92.25 88 ALA A O 1
ATOM 690 N N . LEU A 1 89 ? -6.164 -3.873 -3.126 1.00 90.88 89 LEU A N 1
ATOM 691 C CA . LEU A 1 89 ? -6.789 -4.558 -4.264 1.00 90.88 89 LEU A CA 1
ATOM 692 C C . LEU A 1 89 ? -6.653 -3.763 -5.564 1.00 90.88 89 LEU A C 1
ATOM 694 O O . LEU A 1 89 ? -6.471 -4.341 -6.633 1.00 90.88 89 LEU A O 1
ATOM 698 N N . TYR A 1 90 ? -6.734 -2.437 -5.484 1.00 90.75 90 TYR A N 1
ATOM 699 C CA . TYR A 1 90 ? -6.526 -1.577 -6.639 1.00 90.75 90 TYR A CA 1
ATOM 700 C C . TYR A 1 90 ? -5.072 -1.621 -7.133 1.00 90.75 90 TYR A C 1
ATOM 702 O O . TYR A 1 90 ? -4.841 -1.678 -8.338 1.00 90.75 90 TYR A O 1
ATOM 710 N N . ALA A 1 91 ? -4.091 -1.692 -6.228 1.00 93.56 91 ALA A N 1
ATOM 711 C CA . ALA A 1 91 ? -2.693 -1.949 -6.585 1.00 93.56 91 ALA A CA 1
ATOM 712 C C . ALA A 1 91 ? -2.540 -3.276 -7.348 1.00 93.56 91 ALA A C 1
ATOM 714 O O . ALA A 1 91 ? -1.926 -3.305 -8.414 1.00 93.56 91 ALA A O 1
ATOM 715 N N . ASP A 1 92 ? -3.144 -4.354 -6.840 1.00 95.31 92 ASP A N 1
ATOM 716 C CA . ASP A 1 92 ? -3.138 -5.667 -7.501 1.00 95.31 92 ASP A CA 1
ATOM 717 C C . ASP A 1 92 ? -3.788 -5.603 -8.893 1.00 95.31 92 ASP A C 1
ATOM 719 O O . ASP A 1 92 ? -3.303 -6.204 -9.855 1.00 95.31 92 ASP A O 1
ATOM 723 N N . HIS A 1 93 ? -4.874 -4.836 -9.022 1.00 93.31 93 HIS A N 1
ATOM 724 C CA . HIS A 1 93 ? -5.551 -4.599 -10.294 1.00 93.31 93 HIS A CA 1
ATOM 725 C C . HIS A 1 93 ? -4.668 -3.843 -11.293 1.00 93.31 93 HIS A C 1
ATOM 727 O O . HIS A 1 93 ? -4.618 -4.241 -12.456 1.00 93.31 93 HIS A O 1
ATOM 733 N N . ILE A 1 94 ? -3.932 -2.811 -10.867 1.00 93.44 94 ILE A N 1
ATOM 734 C CA . ILE A 1 94 ? -2.961 -2.103 -11.720 1.00 93.44 94 ILE A CA 1
ATOM 735 C C . ILE A 1 94 ? -1.890 -3.077 -12.216 1.00 93.44 94 ILE A C 1
ATOM 737 O O . ILE A 1 94 ? -1.669 -3.179 -13.424 1.00 93.44 94 ILE A O 1
ATOM 741 N N . VAL A 1 95 ? -1.264 -3.829 -11.303 1.00 95.94 95 VAL A N 1
ATOM 742 C CA . VAL A 1 95 ? -0.223 -4.819 -11.636 1.00 95.94 95 VAL A CA 1
ATOM 743 C C . VAL A 1 95 ? -0.736 -5.807 -12.678 1.00 95.94 95 VAL A C 1
ATOM 745 O O . VAL A 1 95 ? -0.089 -6.022 -13.701 1.00 95.94 95 VAL A O 1
ATOM 748 N N . LYS A 1 96 ? -1.944 -6.340 -12.478 1.00 96.25 96 LYS A N 1
ATOM 749 C CA . LYS A 1 96 ? -2.581 -7.257 -13.425 1.00 96.25 96 LYS A CA 1
ATOM 750 C C . LYS A 1 96 ? -2.893 -6.602 -14.772 1.00 96.25 96 LYS A C 1
ATOM 752 O O . LYS A 1 96 ? -2.646 -7.210 -15.808 1.00 96.25 96 LYS A O 1
ATOM 757 N N . THR A 1 97 ? -3.451 -5.393 -14.764 1.00 93.75 97 THR A N 1
ATOM 758 C CA . THR A 1 97 ? -3.903 -4.680 -15.972 1.00 93.75 97 THR A CA 1
ATOM 759 C C . THR A 1 97 ? -2.752 -4.412 -16.934 1.00 93.75 97 THR A C 1
ATOM 761 O O . THR A 1 97 ? -2.919 -4.554 -18.142 1.00 93.75 97 THR A O 1
ATOM 764 N N . PHE A 1 98 ? -1.576 -4.077 -16.405 1.00 94.12 98 PHE A N 1
ATOM 765 C CA . PHE A 1 98 ? -0.390 -3.778 -17.209 1.00 94.12 98 PHE A CA 1
ATOM 766 C C . PHE A 1 98 ? 0.565 -4.965 -17.375 1.00 94.12 98 PHE A C 1
ATOM 768 O O . PHE A 1 98 ? 1.643 -4.794 -17.936 1.00 94.12 98 PHE A O 1
ATOM 775 N N . GLY A 1 99 ? 0.187 -6.159 -16.903 1.00 95.25 99 GLY A N 1
ATOM 776 C CA . GLY A 1 99 ? 1.036 -7.349 -16.987 1.00 95.25 99 GLY A CA 1
ATOM 777 C C . GLY A 1 99 ? 2.368 -7.195 -16.247 1.00 95.25 99 GLY A C 1
ATOM 778 O O . GLY A 1 99 ? 3.376 -7.734 -16.695 1.00 95.25 99 GLY A O 1
ATOM 779 N N . LEU A 1 100 ? 2.383 -6.432 -15.149 1.00 96.00 100 LEU A N 1
ATOM 780 C CA . LEU A 1 100 ? 3.588 -6.197 -14.359 1.00 96.00 100 LEU A CA 1
ATOM 781 C C . LEU A 1 100 ? 3.949 -7.430 -13.531 1.00 96.00 100 LEU A C 1
ATOM 783 O O . LEU A 1 100 ? 3.087 -8.228 -13.149 1.00 96.00 100 LEU A O 1
ATOM 787 N N . GLN A 1 101 ? 5.228 -7.548 -13.185 1.00 96.31 101 GLN A N 1
ATOM 788 C CA . GLN A 1 101 ? 5.681 -8.585 -12.274 1.00 96.31 101 GLN A CA 1
ATOM 789 C C . GLN A 1 101 ? 5.135 -8.343 -10.863 1.00 96.31 101 GLN A C 1
ATOM 791 O O . GLN A 1 101 ? 5.263 -7.254 -10.310 1.00 96.31 101 GLN A O 1
ATOM 796 N N . VAL A 1 102 ? 4.553 -9.388 -10.268 1.00 97.00 102 VAL A N 1
ATOM 797 C CA . VAL A 1 102 ? 3.987 -9.352 -8.913 1.00 97.00 102 VAL A CA 1
ATOM 798 C C . VAL A 1 102 ? 5.120 -9.276 -7.876 1.00 97.00 102 VAL A C 1
ATOM 800 O O . VAL A 1 102 ? 5.889 -10.239 -7.755 1.00 97.00 102 VAL A O 1
ATOM 803 N N . PRO A 1 103 ? 5.233 -8.187 -7.091 1.00 97.06 103 PRO A N 1
ATOM 804 C CA . PRO A 1 103 ? 6.256 -8.056 -6.059 1.00 97.06 103 PRO A CA 1
ATOM 805 C C . PRO A 1 103 ? 6.212 -9.197 -5.041 1.00 97.06 103 PRO A C 1
ATOM 807 O O . PRO A 1 103 ? 5.198 -9.450 -4.393 1.00 97.06 103 PRO A O 1
ATOM 810 N N . GLY A 1 104 ? 7.327 -9.922 -4.916 1.00 93.94 104 GLY A N 1
ATOM 811 C CA . GLY A 1 104 ? 7.443 -11.070 -4.012 1.00 93.94 104 GLY A CA 1
ATOM 812 C C . GLY A 1 104 ? 6.478 -12.229 -4.300 1.00 93.94 104 GLY A C 1
ATOM 813 O O . GLY A 1 104 ? 6.347 -13.106 -3.451 1.00 93.94 104 GLY A O 1
ATOM 814 N N . GLY A 1 105 ? 5.792 -12.237 -5.451 1.00 94.50 105 GLY A N 1
ATOM 815 C CA . GLY A 1 105 ? 4.769 -13.235 -5.784 1.00 94.50 105 GLY A CA 1
ATOM 816 C C . GLY A 1 105 ? 3.512 -13.175 -4.906 1.00 94.50 105 GLY A C 1
ATOM 817 O O . GLY A 1 105 ? 2.728 -14.121 -4.900 1.00 94.50 105 GLY A O 1
ATOM 818 N N . GLU A 1 106 ? 3.316 -12.088 -4.160 1.00 94.31 106 GLU A N 1
ATOM 819 C CA . GLU A 1 106 ? 2.227 -11.918 -3.198 1.00 94.31 106 GLU A CA 1
ATOM 820 C C . GLU A 1 106 ? 1.387 -10.692 -3.562 1.00 94.31 106 GLU A C 1
ATOM 822 O O . GLU A 1 106 ? 1.897 -9.695 -4.076 1.00 94.31 106 GLU A O 1
ATOM 827 N N . VAL A 1 107 ? 0.091 -10.750 -3.264 1.00 94.12 107 VAL A N 1
ATOM 828 C CA . VAL A 1 107 ? -0.808 -9.595 -3.407 1.00 94.12 107 VAL A CA 1
ATOM 829 C C . VAL A 1 107 ? -0.418 -8.470 -2.447 1.00 94.12 107 VAL A C 1
ATOM 831 O O . VAL A 1 107 ? 0.129 -8.718 -1.368 1.00 94.12 107 VAL A O 1
ATOM 834 N N . CYS A 1 108 ? -0.748 -7.232 -2.799 1.00 95.69 108 CYS A N 1
ATOM 835 C CA . CYS A 1 108 ? -0.289 -6.009 -2.146 1.00 95.69 108 CYS A CA 1
ATOM 836 C C . CYS A 1 108 ? -0.434 -6.026 -0.618 1.00 95.69 108 CYS A C 1
ATOM 838 O O . CYS A 1 108 ? 0.522 -5.731 0.100 1.00 95.69 108 CYS A O 1
ATOM 840 N N . ILE A 1 109 ? -1.589 -6.443 -0.090 1.00 93.81 109 ILE A N 1
ATOM 841 C CA . ILE A 1 109 ? -1.843 -6.458 1.362 1.00 93.81 109 ILE A CA 1
ATOM 842 C C . ILE A 1 109 ? -0.985 -7.493 2.120 1.00 93.81 109 ILE A C 1
ATOM 844 O O . ILE A 1 109 ? -0.775 -7.363 3.322 1.00 93.81 109 ILE A O 1
ATOM 848 N N . LEU A 1 110 ? -0.478 -8.520 1.433 1.00 94.19 110 LEU A N 1
ATOM 849 C CA . LEU A 1 110 ? 0.315 -9.620 2.002 1.00 94.19 110 LEU A CA 1
ATOM 850 C C . LEU A 1 110 ? 1.800 -9.548 1.639 1.00 94.19 110 LEU A C 1
ATOM 852 O O . LEU A 1 110 ? 2.594 -10.333 2.165 1.00 94.19 110 LEU A O 1
ATOM 856 N N . TRP A 1 111 ? 2.164 -8.630 0.747 1.00 95.75 111 TRP A N 1
ATOM 857 C CA . TRP A 1 111 ? 3.526 -8.425 0.288 1.00 95.75 111 TRP A CA 1
ATOM 858 C C . TRP A 1 111 ? 4.460 -8.055 1.441 1.00 95.75 111 TRP A C 1
ATOM 860 O O . TRP A 1 111 ? 4.151 -7.179 2.249 1.00 95.75 111 TRP A O 1
ATOM 870 N N . ASP A 1 112 ? 5.617 -8.706 1.516 1.00 94.69 112 ASP A N 1
ATOM 871 C CA . ASP A 1 112 ? 6.622 -8.415 2.535 1.00 94.69 112 ASP A CA 1
ATOM 872 C C . ASP A 1 112 ? 7.394 -7.134 2.206 1.00 94.69 112 ASP A C 1
ATOM 874 O O . ASP A 1 112 ? 8.448 -7.142 1.565 1.00 94.69 112 ASP A O 1
ATOM 878 N N . PHE A 1 113 ? 6.838 -6.007 2.650 1.00 94.44 113 PHE A N 1
ATOM 879 C CA . PHE A 1 113 ? 7.430 -4.697 2.421 1.00 94.44 113 PHE A CA 1
ATOM 880 C C . PHE A 1 113 ? 8.693 -4.485 3.263 1.00 94.44 113 PHE A C 1
ATOM 882 O O . PHE A 1 113 ? 9.601 -3.771 2.839 1.00 94.44 113 PHE A O 1
ATOM 889 N N . ALA A 1 114 ? 8.795 -5.121 4.436 1.00 93.50 114 ALA A N 1
ATOM 890 C CA . ALA A 1 114 ? 10.023 -5.084 5.228 1.00 93.50 114 ALA A CA 1
ATOM 891 C C . ALA A 1 114 ? 11.176 -5.730 4.454 1.00 93.50 114 ALA A C 1
ATOM 893 O O . ALA A 1 114 ? 12.225 -5.105 4.296 1.00 93.50 114 ALA A O 1
ATOM 894 N N . LYS A 1 115 ? 10.948 -6.927 3.899 1.00 95.38 115 LYS A N 1
ATOM 895 C CA . LYS A 1 115 ? 11.930 -7.617 3.059 1.00 95.38 115 LYS A CA 1
ATOM 896 C C . LYS A 1 115 ? 12.338 -6.771 1.854 1.00 95.38 115 LYS A C 1
ATOM 898 O O . LYS A 1 115 ? 13.531 -6.591 1.628 1.00 95.38 115 LYS A O 1
ATOM 903 N N . TRP A 1 116 ? 11.374 -6.197 1.133 1.00 95.50 116 TRP A N 1
ATOM 904 C CA . TRP A 1 116 ? 11.666 -5.313 -0.001 1.00 95.50 116 TRP A CA 1
ATOM 905 C C . TRP A 1 116 ? 12.547 -4.120 0.395 1.00 95.50 116 TRP A C 1
ATOM 907 O O . TRP A 1 116 ? 13.536 -3.824 -0.272 1.00 95.50 116 TRP A O 1
ATOM 917 N N . ARG A 1 117 ? 12.244 -3.450 1.515 1.00 93.38 117 ARG A N 1
ATOM 918 C CA . ARG A 1 117 ? 13.077 -2.344 2.017 1.00 93.38 117 ARG A CA 1
ATOM 919 C C . ARG A 1 117 ? 14.499 -2.793 2.348 1.00 93.38 117 ARG A C 1
ATOM 921 O O . ARG A 1 117 ? 15.439 -2.056 2.060 1.00 93.38 117 ARG A O 1
ATOM 928 N N . SER A 1 118 ? 14.670 -3.981 2.925 1.00 94.38 118 SER A N 1
ATOM 929 C CA . SER A 1 118 ? 15.996 -4.549 3.186 1.00 94.38 118 SER A CA 1
ATOM 930 C C . SER A 1 118 ? 16.770 -4.845 1.898 1.00 94.38 118 SER A C 1
ATOM 932 O O . SER A 1 118 ? 17.963 -4.561 1.840 1.00 94.38 118 SER A O 1
ATOM 934 N N . GLU A 1 119 ? 16.111 -5.357 0.855 1.00 95.06 119 GLU A N 1
ATOM 935 C CA . GLU A 1 119 ? 16.726 -5.580 -0.464 1.00 95.06 119 GLU A CA 1
ATOM 936 C C . GLU A 1 119 ? 17.205 -4.264 -1.094 1.00 95.06 119 GLU A C 1
ATOM 938 O O . GLU A 1 119 ? 18.350 -4.180 -1.546 1.00 95.06 119 GLU A O 1
ATOM 943 N N . LEU A 1 120 ? 16.374 -3.216 -1.050 1.00 94.19 120 LEU A N 1
ATOM 944 C CA . LEU A 1 120 ? 16.746 -1.876 -1.516 1.00 94.19 120 LEU A CA 1
ATOM 945 C C . LEU A 1 120 ? 17.931 -1.299 -0.736 1.00 94.19 120 LEU A C 1
ATOM 947 O O . LEU A 1 120 ? 18.867 -0.773 -1.334 1.00 94.19 120 LEU A O 1
ATOM 951 N N . ALA A 1 121 ? 17.923 -1.420 0.595 1.00 92.19 121 ALA A N 1
ATOM 952 C CA . ALA A 1 121 ? 19.030 -0.968 1.438 1.00 92.19 121 ALA A CA 1
ATOM 953 C C . ALA A 1 121 ? 20.335 -1.732 1.145 1.00 92.19 121 ALA A C 1
ATOM 955 O O . ALA A 1 121 ? 21.421 -1.169 1.262 1.00 92.19 121 ALA A O 1
ATOM 956 N N . GLY A 1 122 ? 20.227 -2.994 0.720 1.00 94.19 122 GLY A N 1
ATOM 957 C CA . GLY A 1 122 ? 21.341 -3.810 0.237 1.00 94.19 122 GLY A CA 1
ATOM 958 C C . GLY A 1 122 ? 21.807 -3.483 -1.188 1.00 94.19 122 GLY A C 1
ATOM 959 O O . GLY A 1 122 ? 22.694 -4.165 -1.696 1.00 94.19 122 GLY A O 1
ATOM 960 N N . GLY A 1 123 ? 21.225 -2.476 -1.848 1.00 90.69 123 GLY A N 1
ATOM 961 C CA . GLY A 1 123 ? 21.602 -2.048 -3.199 1.00 90.69 123 GLY A CA 1
ATOM 962 C C . GLY A 1 123 ? 21.030 -2.910 -4.328 1.00 90.69 123 GLY A C 1
ATOM 963 O O . GLY A 1 123 ? 21.491 -2.804 -5.469 1.00 90.69 123 GLY A O 1
ATOM 964 N N . GLN A 1 124 ? 20.045 -3.766 -4.040 1.00 90.94 124 GLN A N 1
ATOM 965 C CA . GLN A 1 124 ? 19.291 -4.467 -5.080 1.00 90.94 124 GLN A CA 1
ATOM 966 C C . GLN A 1 124 ? 18.329 -3.500 -5.789 1.00 90.94 124 GLN A C 1
ATOM 968 O O . GLN A 1 124 ? 18.005 -2.436 -5.265 1.00 90.94 124 GLN A O 1
ATOM 973 N N . HIS A 1 125 ? 17.857 -3.883 -6.981 1.00 91.44 125 HIS A N 1
ATOM 974 C CA . HIS A 1 125 ? 16.856 -3.132 -7.756 1.00 91.44 125 HIS A CA 1
ATOM 975 C C . HIS A 1 125 ? 17.297 -1.700 -8.118 1.00 91.44 125 HIS A C 1
ATOM 977 O O . HIS A 1 125 ? 16.656 -0.717 -7.749 1.00 91.44 125 HIS A O 1
ATOM 983 N N . ARG A 1 126 ? 18.401 -1.564 -8.870 1.00 83.94 126 ARG A N 1
ATOM 984 C CA . ARG A 1 126 ? 19.045 -0.267 -9.191 1.00 83.94 126 ARG A CA 1
ATOM 985 C C . ARG A 1 126 ? 18.105 0.775 -9.810 1.00 83.94 126 ARG A C 1
ATOM 987 O O . ARG A 1 126 ? 18.252 1.964 -9.542 1.00 83.94 126 ARG A O 1
ATOM 994 N N . ASN A 1 127 ? 17.112 0.330 -10.575 1.00 87.25 127 ASN A N 1
ATOM 995 C CA . ASN A 1 127 ? 16.151 1.209 -11.243 1.00 87.25 127 ASN A CA 1
ATOM 996 C C . ASN A 1 127 ? 15.017 1.691 -10.319 1.00 87.25 127 ASN A C 1
ATOM 998 O O . ASN A 1 127 ? 14.172 2.475 -10.751 1.00 87.25 127 ASN A O 1
ATOM 1002 N N . HIS A 1 128 ? 14.995 1.277 -9.045 1.00 92.75 128 HIS A N 1
ATOM 1003 C CA . HIS A 1 128 ? 13.924 1.619 -8.108 1.00 92.75 128 HIS A CA 1
ATOM 1004 C C . HIS A 1 128 ? 13.740 3.127 -7.937 1.00 92.75 128 HIS A C 1
ATOM 1006 O O . HIS A 1 128 ? 12.615 3.611 -7.995 1.00 92.75 128 HIS A O 1
ATOM 1012 N N . SER A 1 129 ? 14.833 3.876 -7.755 1.00 91.25 129 SER A N 1
ATOM 1013 C CA . SER A 1 129 ? 14.772 5.333 -7.559 1.00 91.25 129 SER A CA 1
ATOM 1014 C C . SER A 1 129 ? 14.159 6.035 -8.774 1.00 91.25 129 SER A C 1
ATOM 1016 O O . SER A 1 129 ? 13.300 6.904 -8.636 1.00 91.25 129 SER A O 1
ATOM 1018 N N . PHE A 1 130 ? 14.541 5.601 -9.977 1.00 91.81 130 PHE A N 1
ATOM 1019 C CA . PHE A 1 130 ? 13.991 6.134 -11.219 1.00 91.81 130 PHE A CA 1
ATOM 1020 C C . PHE A 1 130 ? 12.502 5.789 -11.379 1.00 91.81 130 PHE A C 1
ATOM 1022 O O . PHE A 1 130 ? 11.686 6.668 -11.659 1.00 91.81 130 PHE A O 1
ATOM 1029 N N . ALA A 1 131 ? 12.122 4.529 -11.146 1.00 92.44 131 ALA A N 1
ATOM 1030 C CA . ALA A 1 131 ? 10.726 4.096 -11.187 1.00 92.44 131 ALA A CA 1
ATOM 1031 C C . ALA A 1 131 ? 9.867 4.843 -10.151 1.00 92.44 131 ALA A C 1
ATOM 1033 O O . ALA A 1 131 ? 8.760 5.281 -10.466 1.00 92.44 131 ALA A O 1
ATOM 1034 N N . TRP A 1 132 ? 10.393 5.039 -8.939 1.00 93.12 132 TRP A N 1
ATOM 1035 C CA . TRP A 1 132 ? 9.756 5.825 -7.887 1.00 93.12 132 TRP A CA 1
ATOM 1036 C C . TRP A 1 132 ? 9.477 7.249 -8.356 1.00 93.12 132 TRP A C 1
ATOM 1038 O O . TRP A 1 132 ? 8.334 7.701 -8.289 1.00 93.12 132 TRP A O 1
ATOM 1048 N N . ASP A 1 133 ? 10.488 7.937 -8.889 1.00 90.12 133 ASP A N 1
ATOM 1049 C CA . ASP A 1 133 ? 10.330 9.303 -9.379 1.00 90.12 133 ASP A CA 1
ATOM 1050 C C . ASP A 1 133 ? 9.278 9.387 -10.494 1.00 90.12 133 ASP A C 1
ATOM 1052 O O . ASP A 1 133 ? 8.434 10.282 -10.464 1.00 90.12 133 ASP A O 1
ATOM 1056 N N . MET A 1 134 ? 9.262 8.446 -11.441 1.00 89.38 134 MET A N 1
ATOM 1057 C CA . MET A 1 134 ? 8.299 8.472 -12.550 1.00 89.38 134 MET A CA 1
ATOM 1058 C C . MET A 1 134 ? 6.859 8.192 -12.112 1.00 89.38 13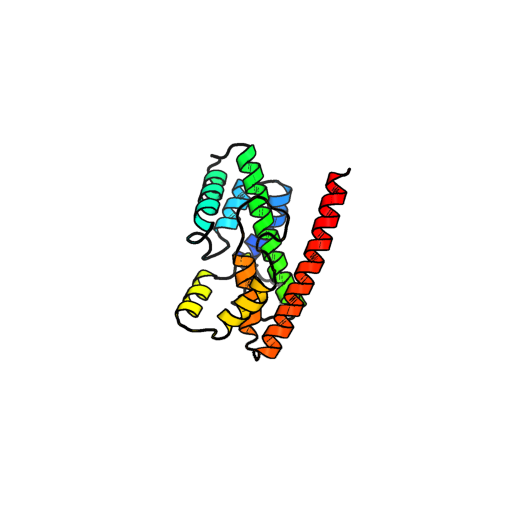4 MET A C 1
ATOM 1060 O O . MET A 1 134 ? 5.933 8.831 -12.609 1.00 89.38 134 MET A O 1
ATOM 1064 N N . VAL A 1 135 ? 6.649 7.265 -11.179 1.00 85.75 135 VAL A N 1
ATOM 1065 C CA . VAL A 1 135 ? 5.305 6.883 -10.720 1.00 85.75 135 VAL A CA 1
ATOM 1066 C C . VAL A 1 135 ? 4.761 7.884 -9.697 1.00 85.75 135 VAL A C 1
ATOM 1068 O O . VAL A 1 135 ? 3.621 8.339 -9.811 1.00 85.75 135 VAL A O 1
ATOM 1071 N N . VAL A 1 136 ? 5.572 8.259 -8.705 1.00 81.50 136 VAL A N 1
ATOM 1072 C CA . VAL A 1 136 ? 5.127 9.084 -7.573 1.00 81.50 136 VAL A CA 1
ATOM 1073 C C . VAL A 1 136 ? 5.100 10.563 -7.947 1.00 81.50 136 VAL A C 1
ATOM 1075 O O . VAL A 1 136 ? 4.080 11.219 -7.733 1.00 81.50 136 VAL A O 1
ATOM 1078 N N . ARG A 1 137 ? 6.150 11.102 -8.589 1.00 78.12 137 ARG A N 1
ATOM 1079 C CA . ARG A 1 137 ? 6.103 12.496 -9.081 1.00 78.12 137 ARG A CA 1
ATOM 1080 C C . ARG A 1 137 ? 5.205 12.648 -10.304 1.00 78.12 137 ARG A C 1
ATOM 1082 O O . ARG A 1 137 ? 4.734 13.749 -10.564 1.00 78.12 137 ARG A O 1
ATOM 1089 N N . GLY A 1 138 ? 4.934 11.550 -11.013 1.00 71.62 138 GLY A N 1
ATOM 1090 C CA . GLY A 1 138 ? 3.937 11.500 -12.082 1.00 71.62 138 GLY A CA 1
ATOM 1091 C C . GLY A 1 138 ? 2.515 11.809 -11.601 1.00 71.62 138 GLY A C 1
ATOM 1092 O O . GLY A 1 138 ? 1.684 12.223 -12.404 1.00 71.62 138 GLY A O 1
ATOM 1093 N N . GLY A 1 139 ? 2.240 11.685 -10.297 1.00 75.50 139 GLY A N 1
ATOM 1094 C CA . GLY A 1 139 ? 1.002 12.175 -9.686 1.00 75.50 139 GLY A CA 1
ATOM 1095 C C . GLY A 1 139 ? 0.080 11.094 -9.129 1.00 75.50 139 GLY A C 1
ATOM 1096 O O . GLY A 1 139 ? -1.041 11.419 -8.733 1.00 75.50 139 GLY A O 1
ATOM 1097 N N . ILE A 1 140 ? 0.522 9.833 -9.047 1.00 76.88 140 ILE A N 1
ATOM 1098 C CA . ILE A 1 140 ? -0.222 8.829 -8.282 1.00 76.88 140 ILE A CA 1
ATOM 1099 C C . ILE A 1 140 ? -0.168 9.208 -6.799 1.00 76.88 140 ILE A C 1
ATOM 1101 O O . ILE A 1 140 ? 0.902 9.311 -6.203 1.00 76.88 140 ILE A O 1
ATOM 1105 N N . LYS A 1 141 ? -1.341 9.414 -6.194 1.00 70.19 141 LYS A N 1
ATOM 1106 C CA . LYS A 1 141 ? -1.462 9.796 -4.783 1.00 70.19 141 LYS A CA 1
ATOM 1107 C C . LYS A 1 141 ? -1.691 8.567 -3.898 1.00 70.19 141 LYS A C 1
ATOM 1109 O O . LYS A 1 141 ? -2.384 7.645 -4.314 1.00 70.19 141 LYS A O 1
ATOM 1114 N N . PRO A 1 142 ? -1.202 8.569 -2.648 1.00 63.69 142 PRO A N 1
ATOM 1115 C CA . PRO A 1 142 ? -1.496 7.497 -1.699 1.00 63.69 142 PRO A CA 1
ATOM 1116 C C . PRO A 1 142 ? -2.944 7.550 -1.175 1.00 63.69 142 PRO A C 1
ATOM 1118 O O . PRO A 1 142 ? -3.396 6.578 -0.585 1.00 63.69 142 PRO A O 1
ATOM 1121 N N . ASN A 1 143 ? -3.678 8.646 -1.425 1.00 63.62 143 ASN A N 1
ATOM 1122 C CA . ASN A 1 143 ? -5.080 8.864 -1.033 1.00 63.62 143 ASN A CA 1
ATOM 1123 C C . ASN A 1 143 ? -5.992 8.934 -2.266 1.00 63.62 143 ASN A C 1
ATOM 1125 O O . ASN A 1 143 ? -6.628 9.945 -2.543 1.00 63.62 143 ASN A O 1
ATOM 1129 N N . LEU A 1 144 ? -5.982 7.872 -3.067 1.00 58.44 144 LEU A N 1
ATOM 1130 C CA . LEU A 1 144 ? -6.725 7.784 -4.329 1.00 58.44 144 LEU A CA 1
ATOM 1131 C C . LEU A 1 144 ? -8.251 7.825 -4.180 1.00 58.44 144 LEU A C 1
ATOM 1133 O O . LEU A 1 144 ? -8.948 8.208 -5.115 1.00 58.44 144 LEU A O 1
ATOM 1137 N N . LEU A 1 145 ? -8.743 7.427 -3.014 1.00 60.19 145 LEU A N 1
ATOM 1138 C CA . LEU A 1 145 ? -10.141 7.462 -2.615 1.00 60.19 145 LEU A CA 1
ATOM 1139 C C . LEU A 1 145 ? -10.241 8.607 -1.609 1.00 60.19 145 LEU A C 1
ATOM 1141 O O . LEU A 1 145 ? -9.421 8.620 -0.695 1.00 60.19 145 LEU A O 1
ATOM 1145 N N . ASP A 1 146 ? -11.158 9.561 -1.801 1.00 55.88 146 ASP A N 1
ATOM 1146 C CA . ASP A 1 146 ? -11.345 10.748 -0.946 1.00 55.88 146 ASP A CA 1
ATOM 1147 C C . ASP A 1 146 ? -11.500 10.338 0.536 1.00 55.88 146 ASP A C 1
ATOM 1149 O O . ASP A 1 146 ? -12.597 10.081 1.032 1.00 55.88 146 ASP A O 1
ATOM 1153 N N . HIS A 1 147 ? -10.372 10.198 1.227 1.00 62.44 147 HIS A N 1
ATOM 1154 C CA . HIS A 1 147 ? -10.256 9.627 2.558 1.00 62.44 147 HIS A CA 1
ATOM 1155 C C . HIS A 1 147 ? -9.415 10.573 3.407 1.00 62.44 147 HIS A C 1
ATOM 1157 O O . HIS A 1 147 ? -8.221 10.746 3.161 1.00 62.44 147 HIS A O 1
ATOM 1163 N N . ASP A 1 148 ? -10.043 11.145 4.433 1.00 61.66 148 ASP A N 1
ATOM 1164 C CA . ASP A 1 148 ? -9.421 12.113 5.347 1.00 61.66 148 ASP A CA 1
ATOM 1165 C C . ASP A 1 148 ? -8.506 11.465 6.404 1.00 61.66 148 ASP A C 1
ATOM 1167 O O . ASP A 1 148 ? -7.921 12.153 7.239 1.00 61.66 148 ASP A O 1
ATOM 1171 N N . GLY A 1 149 ? -8.3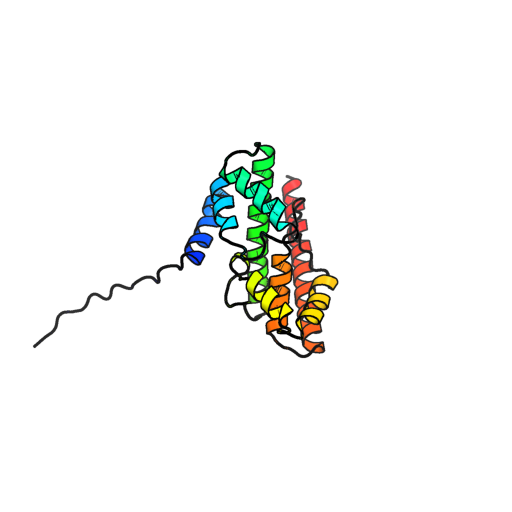74 10.137 6.406 1.00 69.44 149 GLY A N 1
ATOM 1172 C CA . GLY A 1 149 ? -7.473 9.427 7.315 1.00 69.44 149 GLY A CA 1
ATOM 1173 C C . GLY A 1 149 ? -6.071 9.186 6.743 1.00 69.44 149 GLY A C 1
ATOM 1174 O O . GLY A 1 149 ? -5.706 9.650 5.664 1.00 69.44 149 GLY A O 1
ATOM 1175 N N . TYR A 1 150 ? -5.268 8.430 7.493 1.00 78.69 150 TYR A N 1
ATOM 1176 C CA . TYR A 1 150 ? -3.833 8.306 7.234 1.00 78.69 150 TYR A CA 1
ATOM 1177 C C . TYR A 1 150 ? -3.496 7.688 5.868 1.00 78.69 150 TYR A C 1
ATOM 1179 O O . TYR A 1 150 ? -4.054 6.632 5.538 1.00 78.69 150 TYR A O 1
ATOM 1187 N N . PRO A 1 151 ? -2.508 8.256 5.146 1.00 82.69 151 PRO A N 1
ATOM 1188 C CA . PRO A 1 151 ? -2.003 7.695 3.902 1.00 82.69 151 PRO A CA 1
ATOM 1189 C C . PRO A 1 151 ? -1.615 6.222 3.996 1.00 82.69 151 PRO A C 1
ATOM 1191 O O . PRO A 1 151 ? -1.198 5.717 5.048 1.00 82.69 151 PRO A O 1
ATOM 1194 N N . PHE A 1 152 ? -1.744 5.532 2.865 1.00 87.75 152 PHE A N 1
ATOM 1195 C CA . PHE A 1 152 ? -1.353 4.137 2.722 1.00 87.75 152 PHE A CA 1
ATOM 1196 C C . PHE A 1 152 ? -0.261 3.975 1.662 1.00 87.75 152 PHE A C 1
ATOM 1198 O O . PHE A 1 152 ? -0.494 3.498 0.554 1.00 87.75 152 PHE A O 1
ATOM 1205 N N . ASP A 1 153 ? 0.960 4.362 2.033 1.00 88.25 153 ASP A N 1
ATOM 1206 C CA . ASP A 1 153 ? 2.114 4.425 1.125 1.00 88.25 153 ASP A CA 1
ATOM 1207 C C . ASP A 1 153 ? 2.495 3.070 0.518 1.00 88.25 153 ASP A C 1
ATOM 1209 O O . ASP A 1 153 ? 3.048 3.021 -0.581 1.00 88.25 153 ASP A O 1
ATOM 1213 N N . ARG A 1 154 ? 2.143 1.958 1.181 1.00 92.56 154 ARG A N 1
ATOM 1214 C CA . ARG A 1 154 ? 2.309 0.599 0.643 1.00 92.56 154 ARG A CA 1
ATOM 1215 C C . ARG A 1 154 ? 1.777 0.473 -0.778 1.00 92.56 154 ARG A C 1
ATOM 1217 O O . ARG A 1 154 ? 2.419 -0.177 -1.592 1.00 92.56 154 ARG A O 1
ATOM 1224 N N . PHE A 1 155 ? 0.633 1.085 -1.076 1.00 91.81 155 PHE A N 1
ATOM 1225 C CA . PHE A 1 155 ? 0.066 1.070 -2.420 1.00 91.81 155 PHE A CA 1
ATOM 1226 C C . PHE A 1 155 ? 1.064 1.608 -3.460 1.00 91.81 155 PHE A C 1
ATOM 1228 O O . PHE A 1 155 ? 1.316 0.949 -4.468 1.00 91.81 155 PHE A O 1
ATOM 1235 N N . LEU A 1 156 ? 1.688 2.757 -3.181 1.00 91.62 156 LEU A N 1
ATOM 1236 C CA . LEU A 1 156 ? 2.699 3.349 -4.059 1.00 91.62 156 LEU A CA 1
ATOM 1237 C C . LEU A 1 156 ? 3.927 2.450 -4.155 1.00 91.62 156 LEU A C 1
ATOM 1239 O O . LEU A 1 156 ? 4.381 2.143 -5.254 1.00 91.62 156 LEU A O 1
ATOM 1243 N N . HIS A 1 157 ? 4.436 1.984 -3.013 1.00 94.31 157 HIS A N 1
ATOM 1244 C CA . HIS A 1 157 ? 5.604 1.109 -2.977 1.00 94.31 157 HIS A CA 1
ATOM 1245 C C . HIS A 1 157 ? 5.387 -0.186 -3.759 1.00 94.31 157 HIS A C 1
ATOM 1247 O O . HIS A 1 157 ? 6.302 -0.623 -4.447 1.00 94.31 157 HIS A O 1
ATOM 1253 N N . TYR A 1 158 ? 4.192 -0.773 -3.695 1.00 96.75 158 TYR A N 1
ATOM 1254 C CA . TYR A 1 158 ? 3.863 -2.002 -4.407 1.00 96.75 158 TYR A CA 1
ATOM 1255 C C . TYR A 1 158 ? 3.831 -1.788 -5.922 1.00 96.75 158 TYR A C 1
ATOM 1257 O O . TYR A 1 158 ? 4.465 -2.538 -6.662 1.00 96.75 158 TYR A O 1
ATOM 1265 N N . VAL A 1 159 ? 3.167 -0.727 -6.396 1.00 95.44 159 VAL A N 1
ATOM 1266 C CA . VAL A 1 159 ? 3.132 -0.393 -7.831 1.00 95.44 159 VAL A CA 1
ATOM 1267 C C . VAL A 1 159 ? 4.533 -0.057 -8.345 1.00 95.44 159 VAL A C 1
ATOM 1269 O O . VAL A 1 159 ? 4.939 -0.556 -9.393 1.00 95.44 159 VAL A O 1
ATOM 1272 N N . VAL A 1 160 ? 5.310 0.732 -7.596 1.00 95.69 160 VAL A N 1
ATOM 1273 C CA . VAL A 1 160 ? 6.699 1.049 -7.957 1.00 95.69 160 VAL A CA 1
ATOM 1274 C C . VAL A 1 160 ? 7.559 -0.208 -7.979 1.00 95.69 160 VAL A C 1
ATOM 1276 O O . VAL A 1 160 ? 8.339 -0.378 -8.912 1.00 95.69 160 VAL A O 1
ATOM 1279 N N . ALA A 1 161 ? 7.427 -1.100 -6.995 1.00 97.19 161 ALA A N 1
ATOM 1280 C CA . ALA A 1 161 ? 8.151 -2.366 -6.977 1.00 97.19 161 ALA A CA 1
ATOM 1281 C C . ALA A 1 161 ? 7.814 -3.209 -8.212 1.00 97.19 161 ALA A C 1
ATOM 1283 O O . ALA A 1 161 ? 8.723 -3.716 -8.859 1.00 97.19 161 ALA A O 1
ATOM 1284 N N . ALA A 1 162 ? 6.539 -3.281 -8.599 1.00 97.19 162 ALA A N 1
ATOM 1285 C CA . ALA A 1 162 ? 6.109 -4.019 -9.782 1.00 97.19 162 ALA A CA 1
ATOM 1286 C C . ALA A 1 162 ? 6.710 -3.450 -11.076 1.00 97.19 162 ALA A C 1
ATOM 1288 O O . ALA A 1 162 ? 7.196 -4.208 -11.909 1.00 97.19 162 ALA A O 1
ATOM 1289 N N . VAL A 1 163 ? 6.744 -2.119 -11.223 1.00 95.44 163 VAL A N 1
ATOM 1290 C CA . VAL A 1 163 ? 7.419 -1.446 -12.351 1.00 95.44 163 VAL A CA 1
ATOM 1291 C C . VAL A 1 163 ? 8.929 -1.693 -12.315 1.00 95.44 163 VAL A C 1
ATOM 1293 O O . VAL A 1 163 ? 9.524 -1.993 -13.343 1.00 95.44 163 VAL A O 1
ATOM 1296 N N . THR A 1 164 ? 9.543 -1.605 -11.134 1.00 96.00 164 THR A N 1
ATOM 1297 C CA . THR A 1 164 ? 10.987 -1.813 -10.943 1.00 96.00 164 THR A CA 1
ATOM 1298 C C . THR A 1 164 ? 11.402 -3.224 -11.359 1.00 96.00 164 THR A C 1
ATOM 1300 O O . THR A 1 164 ? 12.423 -3.396 -12.016 1.00 96.00 164 THR A O 1
ATOM 1303 N N . LEU A 1 165 ? 10.595 -4.227 -11.007 1.00 96.12 165 LEU A N 1
ATOM 1304 C CA . LEU A 1 165 ? 10.856 -5.636 -11.303 1.00 96.12 165 LEU A CA 1
ATOM 1305 C C . LEU A 1 165 ? 10.764 -5.983 -12.791 1.00 96.12 165 LEU A C 1
ATOM 1307 O O . LEU A 1 165 ? 11.266 -7.031 -13.181 1.00 96.12 165 LEU A O 1
ATOM 1311 N N . MET A 1 166 ? 10.170 -5.121 -13.619 1.00 94.56 166 MET A N 1
ATOM 1312 C CA . MET A 1 166 ? 10.196 -5.309 -15.072 1.00 94.56 166 MET A CA 1
ATOM 1313 C C . MET A 1 166 ? 11.601 -5.132 -15.662 1.00 94.56 166 MET A C 1
ATOM 1315 O O . MET A 1 166 ? 11.822 -5.551 -16.794 1.00 94.56 166 MET A O 1
ATOM 1319 N N . ASP A 1 167 ? 12.515 -4.495 -14.915 1.00 92.62 167 ASP A N 1
ATOM 1320 C CA . ASP A 1 167 ? 13.920 -4.266 -15.280 1.00 92.62 167 ASP A CA 1
ATOM 1321 C C . ASP A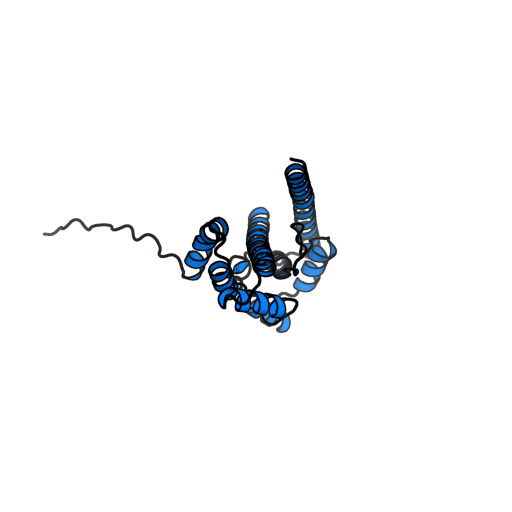 1 167 ? 14.106 -3.705 -16.702 1.00 92.62 167 ASP A C 1
ATOM 1323 O O . ASP A 1 167 ? 15.001 -4.080 -17.458 1.00 92.62 167 ASP A O 1
ATOM 1327 N N . LEU A 1 168 ? 13.200 -2.806 -17.093 1.00 91.94 168 LEU A N 1
ATOM 1328 C CA . LEU A 1 168 ? 13.207 -2.192 -18.414 1.00 91.94 168 LEU A CA 1
ATOM 1329 C C . LEU A 1 168 ? 14.246 -1.059 -18.486 1.00 91.94 168 LEU A C 1
ATOM 1331 O O . LEU A 1 168 ? 14.501 -0.389 -17.480 1.00 91.94 168 LEU A O 1
ATOM 1335 N N . PRO A 1 169 ? 14.768 -0.751 -19.688 1.00 93.19 169 PRO A N 1
ATOM 1336 C CA . PRO A 1 169 ? 15.510 0.484 -19.937 1.00 93.19 169 PRO A CA 1
ATOM 1337 C C . PRO A 1 169 ? 14.746 1.740 -19.471 1.00 93.19 169 PRO A C 1
ATOM 1339 O O . PRO A 1 169 ? 13.515 1.737 -19.390 1.00 93.19 169 PRO A O 1
ATOM 1342 N N . GLU A 1 170 ? 15.453 2.829 -19.150 1.00 92.31 170 GLU A N 1
ATOM 1343 C CA . GLU A 1 170 ? 14.845 4.033 -18.552 1.00 92.31 170 GLU A CA 1
ATOM 1344 C C . GLU A 1 170 ? 13.736 4.666 -19.408 1.00 92.31 170 GLU A C 1
ATOM 1346 O O . GLU A 1 170 ? 12.723 5.128 -18.878 1.00 92.31 170 GLU A O 1
ATOM 1351 N N . ASP A 1 171 ? 13.899 4.696 -20.729 1.00 92.31 171 ASP A N 1
ATOM 1352 C CA . ASP A 1 171 ? 12.914 5.225 -21.675 1.00 92.31 171 ASP A CA 1
ATOM 1353 C C . ASP A 1 171 ? 11.624 4.393 -21.668 1.00 92.31 171 ASP A C 1
ATOM 1355 O O . ASP A 1 171 ? 10.524 4.946 -21.566 1.00 92.31 171 ASP A O 1
ATOM 1359 N N . MET A 1 172 ? 11.754 3.066 -21.672 1.00 92.44 172 MET A N 1
ATOM 1360 C CA . MET A 1 172 ? 10.628 2.138 -21.564 1.00 92.44 172 MET A CA 1
ATOM 1361 C C . MET A 1 172 ? 9.973 2.197 -20.181 1.00 92.44 172 MET A C 1
ATOM 1363 O O . MET A 1 172 ? 8.746 2.240 -20.083 1.00 92.44 172 MET A O 1
ATOM 1367 N N . THR A 1 173 ? 10.768 2.284 -19.111 1.00 92.81 173 THR A N 1
ATOM 1368 C CA . THR A 1 173 ? 10.278 2.467 -17.736 1.00 92.81 173 THR A CA 1
ATOM 1369 C C . THR A 1 173 ? 9.480 3.764 -17.609 1.00 92.81 173 THR A C 1
ATOM 1371 O O . THR A 1 173 ? 8.392 3.772 -17.032 1.00 92.81 173 THR A O 1
ATOM 1374 N N . ARG A 1 174 ? 9.966 4.863 -18.198 1.00 91.81 174 ARG A N 1
ATOM 1375 C CA . ARG A 1 174 ? 9.265 6.154 -18.233 1.00 91.81 174 ARG A CA 1
ATOM 1376 C C . ARG A 1 174 ? 7.947 6.059 -18.995 1.00 91.81 174 ARG A C 1
ATOM 1378 O O . ARG A 1 174 ? 6.935 6.577 -18.516 1.00 91.81 174 ARG A O 1
ATOM 1385 N N . ALA A 1 175 ? 7.945 5.416 -20.162 1.00 92.44 175 ALA A N 1
ATOM 1386 C CA . ALA A 1 175 ? 6.739 5.226 -20.961 1.00 92.44 175 ALA A CA 1
ATOM 1387 C C . ALA A 1 175 ? 5.687 4.409 -20.194 1.00 92.44 175 ALA A C 1
ATOM 1389 O O . ALA A 1 175 ? 4.537 4.839 -20.082 1.00 92.44 175 ALA A O 1
ATOM 1390 N N . LEU A 1 176 ? 6.098 3.292 -19.585 1.00 92.62 176 LEU A N 1
ATOM 1391 C CA . LEU A 1 176 ? 5.241 2.448 -18.755 1.00 92.62 176 LEU A CA 1
ATOM 1392 C C . LEU A 1 176 ? 4.675 3.218 -17.557 1.00 92.62 176 LEU A C 1
ATOM 1394 O O . LEU A 1 176 ? 3.459 3.265 -17.375 1.00 92.62 176 LEU A O 1
ATOM 1398 N N . ALA A 1 177 ? 5.532 3.878 -16.775 1.00 90.62 177 ALA A N 1
ATOM 1399 C CA . ALA A 1 177 ? 5.110 4.667 -15.622 1.00 90.62 177 ALA A CA 1
ATOM 1400 C C . ALA A 1 177 ? 4.118 5.771 -16.021 1.00 90.62 177 ALA A C 1
ATOM 1402 O O . ALA A 1 177 ? 3.107 5.959 -15.350 1.00 90.62 177 ALA A O 1
ATOM 1403 N N . THR A 1 178 ? 4.340 6.441 -17.156 1.00 89.88 178 THR A N 1
ATOM 1404 C CA . THR A 1 178 ? 3.418 7.459 -17.687 1.00 89.88 178 THR A CA 1
ATOM 1405 C C . THR A 1 178 ? 2.034 6.880 -17.982 1.00 89.88 178 THR A C 1
ATOM 1407 O O . THR A 1 178 ? 1.022 7.519 -17.685 1.00 89.88 178 THR A O 1
ATOM 1410 N N . ILE A 1 179 ? 1.961 5.680 -18.562 1.00 89.69 179 ILE A N 1
ATOM 1411 C CA . ILE A 1 179 ? 0.686 5.009 -18.849 1.00 89.69 179 ILE A CA 1
ATOM 1412 C C . ILE A 1 179 ? -0.026 4.641 -17.541 1.00 89.69 179 ILE A C 1
ATOM 1414 O O . ILE A 1 179 ? -1.210 4.945 -17.392 1.00 89.69 179 ILE A O 1
ATOM 1418 N N . VAL A 1 180 ? 0.694 4.063 -16.574 1.00 90.25 180 VAL A N 1
ATOM 1419 C CA . VAL A 1 180 ? 0.150 3.694 -15.254 1.00 90.25 180 VAL A CA 1
ATOM 1420 C C . VAL A 1 180 ? -0.388 4.923 -14.512 1.00 90.25 180 VAL A C 1
ATOM 1422 O O . VAL A 1 180 ? -1.497 4.895 -13.973 1.00 90.25 180 VAL A O 1
ATOM 1425 N N . VAL A 1 181 ? 0.358 6.030 -14.532 1.00 87.56 181 VAL A N 1
ATOM 1426 C CA . VAL A 1 181 ? -0.045 7.323 -13.961 1.00 87.56 181 VAL A CA 1
ATOM 1427 C C . VAL A 1 181 ? -1.333 7.832 -14.611 1.00 87.56 181 VAL A C 1
ATOM 1429 O O . VAL A 1 181 ? -2.288 8.157 -13.905 1.00 87.56 181 VAL A O 1
ATOM 1432 N N . LYS A 1 182 ? -1.399 7.870 -15.949 1.00 86.75 182 LYS A N 1
ATOM 1433 C CA . LYS A 1 182 ? -2.584 8.348 -16.684 1.00 86.75 182 LYS A CA 1
ATOM 1434 C C . LYS A 1 182 ? -3.816 7.489 -16.421 1.00 86.75 182 LYS A C 1
ATOM 1436 O O . LYS A 1 182 ? -4.895 8.037 -16.213 1.00 86.75 182 LYS A O 1
ATOM 1441 N N . TYR A 1 183 ? -3.653 6.168 -16.407 1.00 87.25 183 TYR A N 1
ATOM 1442 C CA . TYR A 1 183 ? -4.728 5.238 -16.065 1.00 87.25 183 TYR A CA 1
ATOM 1443 C C . TYR A 1 183 ? -5.276 5.530 -14.669 1.00 87.25 183 TYR A C 1
ATOM 1445 O O . TYR A 1 183 ? -6.478 5.707 -14.484 1.00 87.25 183 TYR A O 1
ATOM 1453 N N . THR A 1 184 ? -4.373 5.691 -13.705 1.00 83.88 184 THR A N 1
ATOM 1454 C CA . THR A 1 184 ? -4.737 5.948 -12.314 1.00 83.88 184 THR A CA 1
ATOM 1455 C C . THR A 1 184 ? -5.458 7.288 -12.139 1.00 83.88 184 THR A C 1
ATOM 1457 O O . THR A 1 184 ? -6.440 7.360 -11.404 1.00 83.88 184 THR A O 1
ATOM 1460 N N . ALA A 1 185 ? -5.034 8.331 -12.857 1.00 79.69 185 ALA A N 1
ATOM 1461 C CA . ALA A 1 185 ? -5.707 9.630 -12.867 1.00 79.69 185 ALA A CA 1
ATOM 1462 C C . ALA A 1 185 ? -7.105 9.579 -13.519 1.00 79.69 185 ALA A C 1
ATOM 1464 O O . ALA A 1 185 ? -8.033 10.242 -13.054 1.00 79.69 185 ALA A O 1
ATOM 1465 N N . GLY A 1 186 ? -7.279 8.777 -14.575 1.00 76.69 186 GLY A N 1
ATOM 1466 C CA . GLY A 1 186 ? -8.584 8.555 -15.205 1.00 76.69 186 GLY A CA 1
ATOM 1467 C C . GLY A 1 186 ? -9.579 7.876 -14.259 1.00 76.69 186 GLY A C 1
ATOM 1468 O O . GLY A 1 186 ? -10.706 8.347 -14.098 1.00 76.69 186 GLY A O 1
ATOM 1469 N N . GLU A 1 187 ? -9.139 6.823 -13.569 1.00 72.88 187 GLU A N 1
ATOM 1470 C CA . GLU A 1 187 ? -9.946 6.110 -12.569 1.00 72.88 187 GLU A CA 1
ATOM 1471 C C . GLU A 1 187 ? -10.280 6.997 -11.357 1.00 72.88 187 GLU A C 1
ATOM 1473 O O . GLU A 1 187 ? -11.413 6.975 -10.876 1.00 72.88 187 GLU A O 1
ATOM 1478 N N . GLN A 1 188 ? -9.356 7.859 -10.906 1.00 67.88 188 GLN A N 1
ATOM 1479 C CA . GLN A 1 188 ? -9.646 8.878 -9.883 1.00 67.88 188 GLN A CA 1
ATOM 1480 C C . GLN A 1 188 ? -10.806 9.783 -10.279 1.00 67.88 188 GLN A C 1
ATOM 1482 O O . GLN A 1 188 ? -11.735 9.976 -9.494 1.00 67.88 188 GLN A O 1
ATOM 1487 N N . GLY A 1 189 ? -10.761 10.326 -11.499 1.00 63.75 189 GLY A N 1
ATOM 1488 C CA . GLY A 1 189 ? -11.818 11.197 -12.004 1.00 63.75 189 GLY A CA 1
ATOM 1489 C C . GLY A 1 189 ? -13.176 10.495 -12.017 1.00 63.75 189 GLY A C 1
ATOM 1490 O O . GLY A 1 189 ? -14.180 11.076 -11.602 1.00 63.75 189 GLY A O 1
ATOM 1491 N N . PHE A 1 190 ? -13.203 9.222 -12.415 1.00 61.41 190 PHE A N 1
ATOM 1492 C CA . PHE A 1 190 ? -14.420 8.413 -12.429 1.00 61.41 190 PHE A CA 1
ATOM 1493 C C . PHE A 1 190 ? -14.961 8.114 -11.020 1.00 61.41 190 PHE A C 1
ATOM 1495 O O . PHE A 1 190 ? -16.161 8.264 -10.763 1.00 61.41 190 PHE A O 1
ATOM 1502 N N . LEU A 1 191 ? -14.094 7.726 -10.082 1.00 63.22 191 LEU A N 1
ATOM 1503 C CA . LEU A 1 191 ? -14.482 7.426 -8.700 1.00 63.22 191 LEU A CA 1
ATOM 1504 C C . LEU A 1 191 ? -15.003 8.674 -7.973 1.00 63.22 191 LEU A C 1
ATOM 1506 O O . LEU A 1 191 ? -16.048 8.606 -7.321 1.00 63.22 191 LEU A O 1
ATOM 1510 N N . GLN A 1 192 ? -14.354 9.826 -8.159 1.00 63.28 192 GLN A N 1
ATOM 1511 C CA . GLN A 1 192 ? -14.799 11.107 -7.600 1.00 63.28 192 GLN A CA 1
ATOM 1512 C C . GLN A 1 192 ? -16.148 11.558 -8.176 1.00 63.28 192 GLN A C 1
ATOM 1514 O O . GLN A 1 192 ? -17.012 12.033 -7.436 1.00 63.28 192 GLN A O 1
ATOM 1519 N N . GLN A 1 193 ? -16.387 11.370 -9.479 1.00 58.78 193 GLN A N 1
ATOM 1520 C CA . GLN A 1 193 ? -17.696 11.644 -10.085 1.00 58.78 193 GLN A CA 1
ATOM 1521 C C . GLN A 1 193 ? -18.800 10.765 -9.481 1.00 58.78 193 GLN A C 1
ATOM 1523 O O . GLN A 1 193 ? -19.863 11.272 -9.123 1.00 58.78 193 GLN A O 1
ATOM 1528 N N . ARG A 1 194 ? -18.550 9.462 -9.294 1.00 55.88 194 ARG A N 1
ATOM 1529 C CA . ARG A 1 194 ? -19.524 8.543 -8.675 1.00 55.88 194 ARG A CA 1
ATOM 1530 C C . ARG A 1 194 ? -19.815 8.867 -7.213 1.00 55.88 194 ARG A C 1
ATOM 1532 O O . ARG A 1 194 ? -20.960 8.718 -6.790 1.00 55.88 194 ARG A O 1
ATOM 1539 N N . ALA A 1 195 ? -18.812 9.290 -6.445 1.00 56.97 195 ALA A N 1
ATOM 1540 C CA . ALA A 1 195 ? -18.996 9.702 -5.055 1.00 56.97 195 ALA A CA 1
ATOM 1541 C C . ALA A 1 195 ? -19.883 10.955 -4.950 1.00 56.97 195 ALA A C 1
ATOM 1543 O O . ALA A 1 195 ? -20.817 10.981 -4.153 1.00 56.97 195 ALA A O 1
ATOM 1544 N N . ARG A 1 196 ? -19.672 11.948 -5.826 1.00 55.62 196 ARG A N 1
ATOM 1545 C CA . ARG A 1 196 ? -20.490 13.173 -5.878 1.00 55.62 196 ARG A CA 1
ATOM 1546 C C . ARG A 1 196 ? -21.958 12.904 -6.206 1.00 55.62 196 ARG A C 1
ATOM 1548 O O . ARG A 1 196 ? -22.827 13.509 -5.591 1.00 55.62 196 ARG A O 1
ATOM 1555 N N . VAL A 1 197 ? -22.239 11.976 -7.122 1.00 52.44 197 VAL A N 1
ATOM 1556 C CA . VAL A 1 197 ? -23.621 11.595 -7.473 1.00 52.44 197 VAL A CA 1
ATOM 1557 C C . VAL A 1 197 ? -24.341 10.915 -6.302 1.00 52.44 197 VAL A C 1
ATOM 1559 O O . VAL A 1 197 ? -25.539 11.103 -6.143 1.00 52.44 197 VAL A O 1
ATOM 1562 N N . ARG A 1 198 ? -23.625 10.167 -5.451 1.00 43.88 198 ARG A N 1
ATOM 1563 C CA . ARG A 1 198 ? -24.204 9.485 -4.277 1.00 43.88 198 ARG A CA 1
ATOM 1564 C C . ARG A 1 198 ? -24.494 10.402 -3.087 1.00 43.88 198 ARG A C 1
ATOM 1566 O O . ARG A 1 198 ? -25.333 10.045 -2.275 1.00 43.88 198 ARG A O 1
ATOM 1573 N N . CYS A 1 199 ? -23.810 11.538 -2.964 1.00 41.66 199 CYS A N 1
ATOM 1574 C CA . CYS A 1 199 ? -24.071 12.521 -1.903 1.00 41.66 199 CYS A CA 1
ATOM 1575 C C . CYS A 1 199 ? -25.152 13.552 -2.278 1.00 41.66 199 CYS A C 1
ATOM 1577 O O . CYS A 1 199 ? -25.549 14.344 -1.430 1.00 41.66 199 CYS A O 1
ATOM 1579 N N . ALA A 1 200 ? -25.597 13.575 -3.540 1.00 41.28 200 ALA A N 1
ATOM 1580 C CA . ALA A 1 200 ? -26.619 14.494 -4.049 1.00 41.28 200 ALA A CA 1
ATOM 1581 C C . ALA A 1 200 ? -28.047 13.901 -4.045 1.00 41.28 200 ALA A C 1
ATOM 1583 O O . ALA A 1 200 ? -28.975 14.547 -4.528 1.00 41.28 200 ALA A O 1
ATOM 1584 N N . THR A 1 201 ? -28.210 12.685 -3.518 1.00 38.88 201 THR A N 1
ATOM 1585 C CA . THR A 1 201 ? -29.476 11.947 -3.349 1.00 38.88 201 THR A CA 1
ATOM 1586 C C . THR A 1 201 ? -29.677 11.593 -1.891 1.00 38.88 201 THR A C 1
ATOM 1588 O O . THR A 1 201 ? -30.819 11.727 -1.409 1.00 38.88 201 THR A O 1
#

Radius of gyration: 19.98 Å; chains: 1; bounding box: 51×75×45 Å